Protein AF-A0A2J4P799-F1 (afdb_monomer)

InterPro domains:
  IPR017896 4Fe-4S ferredoxin-type, iron-sulphur binding domain [PF12838] (1-64)
  IPR017896 4Fe-4S ferredoxin-type, iron-sulphur binding domain [PS51379] (43-74)
  IPR017900 4Fe-4S ferredoxin, iron-sulphur binding, conserved site [PS00198] (52-63)
  IPR029061 Thiamin diphosphate-binding fold [SSF52518] (93-204)
  IPR050722 Pyruvate:ferredoxin/flavodoxin oxidoreductase [PTHR32154] (1-204)

Secondary structure (DSSP, 8-state):
--HHHHT-TTS-EEEEEE-HHHHHTS-TT---EEPTT-TT-EEEEEE-TTT-----HHHHT--STT-S-----GGGTGGGHHHHHHHHHSPP---SS-TTSHHHHTTSPPSB-S-SPPTT-SSHHHHHHHHHHHTTS-EEE--SSHHHHHHH-TT---B---TTS---EEE---SS-HHHHHHHHHHHHHHHHHHHHHHHHHHHTS--

Mean predicted aligned error: 3.06 Å

Organism: NCBI:txid1134687

pLDDT: mean 97.48, std 2.29, range [77.25, 98.88]

Foldseek 3Di:
DCVLCLQQLASQKAKFWDAPVLVVVAPPPFDWAQDVQPRRTTITIGGALVLAQQLCPSQVPQPDDVTPDDDDDSVVCVVCNVNNVSRVPDDDDDQSDDCPDSVRLRSADFQFHSFPDHRSDPPRSVVRSCFSVCFQPAEDQDADDPCCCRCDPPPDHRGAADPVRGGYHYDYDYNPCSVVVVVVVVVVVVVVVVVVVVVVVVVVPDDD

Nearest PDB structures (foldseek):
  6cio-assembly3_E  TM=9.781E-01  e=8.064E-25  Moorella thermoacetica ATCC 39073
  6cin-assembly2_D  TM=9.777E-01  e=2.844E-24  Moorella thermoacetica ATCC 39073
  6ciq-assembly2_B  TM=9.791E-01  e=4.708E-24  Moorella thermoacetica ATCC 39073
  6cio-assembly2_D  TM=9.777E-01  e=5.341E-24  Moorella thermoacetica ATCC 39073
  6cio-assembly2_C  TM=9.770E-01  e=4.421E-24  Moorella thermoacetica ATCC 39073

Radius of gyration: 20.2 Å; Cα contacts (8 Å, |Δi|>4): 318; chains: 1; bounding box: 53×33×71 Å

Solvent-accessible surface area (backbone atoms only — not comparable to full-atom values): 11782 Å² total; per-residue (Å²): 113,43,59,39,33,50,57,29,45,29,55,26,33,42,60,35,76,30,46,69,69,55,54,74,68,45,56,93,84,59,70,66,42,80,25,88,88,36,87,78,27,30,34,29,76,39,48,36,56,86,54,46,70,78,57,55,58,39,42,71,67,40,84,47,87,90,42,88,52,77,93,72,62,62,84,84,40,52,86,39,41,66,47,26,54,52,57,72,66,50,77,92,71,82,67,83,47,60,56,94,36,70,48,23,31,42,60,37,69,62,31,37,37,60,41,77,56,62,67,68,38,85,60,43,25,57,57,23,51,50,25,30,76,46,17,70,77,35,76,43,59,38,38,60,50,71,69,36,49,25,49,55,43,82,92,54,62,21,60,39,57,49,101,84,71,36,32,55,49,73,48,65,85,42,65,89,46,28,68,61,52,37,48,50,53,50,54,53,52,49,53,56,52,49,52,53,53,51,52,53,55,55,56,72,70,53,88,130

Sequence (208 aa):
CNQCAFICPHAAIRPALLNGEEQDAAPVGLLSKPAQGAKEYHYHLAISPLDCSGCGNCVDICPSRGKALKMQSLDSQRQMAPVWDYALALTPKSNPFRKTTVKGSQFETPLLEFSGACAGCGETPYARLITQLFGDRMLIANATGCSSIWGASAPSIPYTTNHRGHGPAWANSLFEDNAEFGLGMMLGGQAVRQQIADDMTAALALPV

Structure (mmCIF, N/CA/C/O backbone):
data_AF-A0A2J4P799-F1
#
_entry.id   AF-A0A2J4P799-F1
#
loop_
_atom_site.group_PDB
_atom_site.id
_atom_site.type_symbol
_atom_site.label_atom_id
_atom_site.label_alt_id
_atom_site.label_comp_id
_atom_site.label_asym_id
_atom_site.label_entity_id
_atom_site.label_seq_id
_atom_site.pdbx_PDB_ins_code
_atom_site.Cartn_x
_atom_site.Cartn_y
_atom_site.Cartn_z
_atom_site.occupancy
_atom_site.B_iso_or_equiv
_atom_site.auth_seq_id
_atom_site.auth_comp_id
_atom_site.auth_asym_id
_atom_site.auth_atom_id
_atom_site.pdbx_PDB_model_num
ATOM 1 N N . CYS A 1 1 ? -10.779 10.452 8.175 1.00 96.12 1 CYS A N 1
ATOM 2 C CA . CYS A 1 1 ? -9.654 11.216 7.584 1.00 96.12 1 CYS A CA 1
ATOM 3 C C . CYS A 1 1 ? -8.574 10.294 7.020 1.00 96.12 1 CYS A C 1
ATOM 5 O O . CYS A 1 1 ? -7.800 10.756 6.197 1.00 96.12 1 CYS A O 1
ATOM 7 N N . ASN A 1 2 ? -8.533 9.026 7.448 1.00 98.31 2 ASN A N 1
ATOM 8 C CA . ASN A 1 2 ? -7.646 7.973 6.954 1.00 98.31 2 ASN A CA 1
ATOM 9 C C . ASN A 1 2 ? -6.152 8.187 7.254 1.00 98.31 2 ASN A C 1
ATOM 11 O O . ASN A 1 2 ? -5.338 7.391 6.812 1.00 98.31 2 ASN A O 1
ATOM 15 N N . GLN A 1 3 ? -5.780 9.181 8.070 1.00 98.62 3 GLN A N 1
ATOM 16 C CA . GLN A 1 3 ? -4.383 9.395 8.484 1.00 98.62 3 GLN A CA 1
ATOM 17 C C . GLN A 1 3 ? -3.797 8.197 9.249 1.00 98.62 3 GLN A C 1
ATOM 19 O O . GLN A 1 3 ? -2.624 7.880 9.100 1.00 98.62 3 GLN A O 1
ATOM 24 N N . CYS A 1 4 ? -4.622 7.497 10.028 1.00 98.62 4 CYS A N 1
ATOM 25 C CA . CYS A 1 4 ? -4.222 6.288 10.744 1.00 98.62 4 CYS A CA 1
ATOM 26 C C . CYS A 1 4 ? -3.835 5.135 9.802 1.00 98.62 4 CYS A C 1
ATOM 28 O O . CYS A 1 4 ? -2.841 4.462 10.054 1.00 98.62 4 CYS A O 1
ATOM 30 N N . ALA A 1 5 ? -4.580 4.949 8.708 1.00 98.69 5 ALA A N 1
ATOM 31 C CA . ALA A 1 5 ? -4.216 4.026 7.636 1.00 98.69 5 ALA A CA 1
ATOM 32 C C . ALA A 1 5 ? -2.974 4.518 6.893 1.00 98.69 5 ALA A C 1
ATOM 34 O O . ALA A 1 5 ? -2.036 3.753 6.718 1.00 98.69 5 ALA A O 1
ATOM 35 N N . PHE A 1 6 ? -2.933 5.814 6.560 1.00 98.75 6 PHE A N 1
ATOM 36 C CA . PHE A 1 6 ? -1.830 6.475 5.859 1.00 98.75 6 PHE A CA 1
ATOM 37 C C . PHE A 1 6 ? -0.466 6.235 6.521 1.00 98.75 6 PHE A C 1
ATOM 39 O O . PHE A 1 6 ? 0.496 5.921 5.827 1.00 98.75 6 PHE A O 1
ATOM 46 N N . ILE A 1 7 ? -0.394 6.325 7.852 1.00 98.69 7 ILE A N 1
ATOM 47 C CA . ILE A 1 7 ? 0.862 6.181 8.600 1.00 98.69 7 ILE A CA 1
ATOM 48 C C . ILE A 1 7 ? 1.191 4.737 9.001 1.00 98.69 7 ILE A C 1
ATOM 50 O O . ILE A 1 7 ? 2.246 4.494 9.582 1.00 98.69 7 ILE A O 1
ATOM 54 N N . CYS A 1 8 ? 0.294 3.775 8.768 1.00 98.81 8 CYS A N 1
ATOM 55 C CA . CYS A 1 8 ? 0.524 2.406 9.211 1.00 98.81 8 CYS A CA 1
ATOM 56 C C . CYS A 1 8 ? 1.689 1.773 8.426 1.00 98.81 8 CYS A C 1
ATOM 58 O O . CYS A 1 8 ? 1.591 1.669 7.198 1.00 98.81 8 CYS A O 1
ATOM 60 N N . PRO A 1 9 ? 2.750 1.303 9.109 1.00 98.81 9 PRO A N 1
ATOM 61 C CA . PRO A 1 9 ? 3.906 0.709 8.441 1.00 98.81 9 PRO A CA 1
ATOM 62 C C . PRO A 1 9 ? 3.660 -0.711 7.917 1.00 98.81 9 PRO A C 1
ATOM 64 O O . PRO A 1 9 ? 4.440 -1.198 7.108 1.00 98.81 9 PRO A O 1
ATOM 67 N N . HIS A 1 10 ? 2.570 -1.367 8.319 1.00 98.81 10 HIS A N 1
ATOM 68 C CA . HIS A 1 10 ? 2.297 -2.767 7.963 1.00 98.81 10 HIS A CA 1
ATOM 69 C C . HIS A 1 10 ? 0.978 -2.959 7.215 1.00 98.81 10 HIS A C 1
ATOM 71 O O . HIS A 1 10 ? 0.552 -4.086 7.009 1.00 98.81 10 HIS A O 1
ATOM 77 N N . ALA A 1 11 ? 0.298 -1.874 6.828 1.00 98.69 11 ALA A N 1
ATOM 78 C CA . ALA A 1 11 ? -1.047 -1.924 6.243 1.00 98.69 11 ALA A CA 1
ATOM 79 C C . ALA A 1 11 ? -2.093 -2.659 7.117 1.00 98.69 11 ALA A C 1
ATOM 81 O O . ALA A 1 11 ? -3.117 -3.109 6.605 1.00 98.69 11 ALA A O 1
ATOM 82 N N . ALA A 1 12 ? -1.866 -2.749 8.431 1.00 98.75 12 ALA A N 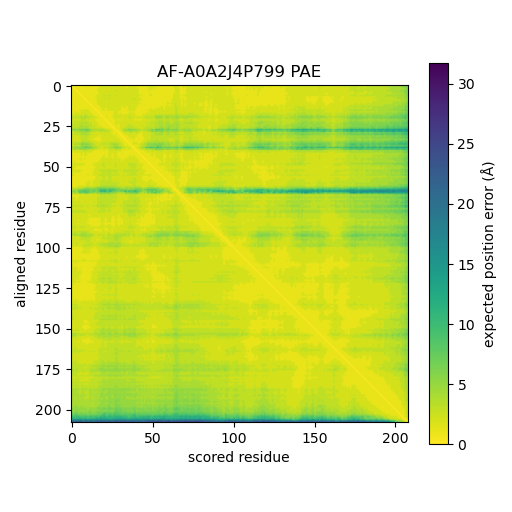1
ATOM 83 C CA . ALA A 1 12 ? -2.721 -3.446 9.395 1.00 98.75 12 ALA A CA 1
ATOM 84 C C . ALA A 1 12 ? -3.961 -2.640 9.829 1.00 98.75 12 ALA A C 1
ATOM 86 O O . ALA A 1 12 ? -4.724 -3.080 10.681 1.00 98.75 12 ALA A O 1
ATOM 87 N N . ILE A 1 13 ? -4.169 -1.443 9.279 1.00 98.69 13 ILE A N 1
ATOM 88 C CA . ILE A 1 13 ? -5.373 -0.638 9.497 1.00 98.69 13 ILE A CA 1
ATOM 89 C C . ILE A 1 13 ? -5.805 -0.012 8.173 1.00 98.69 13 ILE A C 1
ATOM 91 O O . ILE A 1 13 ? -5.019 0.679 7.521 1.00 98.69 13 ILE A O 1
ATOM 95 N N . ARG A 1 14 ? -7.049 -0.270 7.758 1.00 98.25 14 ARG A N 1
ATOM 96 C CA . ARG A 1 14 ? -7.571 0.105 6.436 1.00 98.25 14 ARG A CA 1
ATOM 97 C C . ARG A 1 14 ? -8.975 0.688 6.548 1.00 98.25 14 ARG A C 1
ATOM 99 O O . ARG A 1 14 ? -9.796 0.172 7.306 1.00 98.25 14 ARG A O 1
ATOM 106 N N . PRO A 1 15 ? -9.282 1.770 5.820 1.00 97.88 15 PRO A N 1
ATOM 107 C CA . PRO A 1 15 ? -10.656 2.208 5.678 1.00 97.88 15 PRO A CA 1
ATOM 108 C C . PRO A 1 15 ? -11.390 1.276 4.704 1.00 97.88 15 PRO A C 1
ATOM 110 O O . PRO A 1 15 ? -10.880 0.966 3.632 1.00 97.88 15 PRO A O 1
ATOM 113 N N . ALA A 1 16 ? -12.602 0.877 5.060 1.00 97.69 16 ALA A N 1
ATOM 114 C CA . ALA A 1 16 ? -13.491 0.081 4.229 1.00 97.69 16 ALA A CA 1
ATOM 115 C C . ALA A 1 16 ? -14.765 0.877 3.927 1.00 97.69 16 ALA A C 1
ATOM 117 O O . ALA A 1 16 ? -15.280 1.595 4.792 1.00 97.69 16 ALA A O 1
ATOM 118 N N . LEU A 1 17 ? -15.254 0.761 2.693 1.00 97.94 17 LEU A N 1
ATOM 119 C CA . LEU A 1 17 ? -16.552 1.281 2.274 1.00 97.94 17 LEU A CA 1
ATOM 120 C C . LEU A 1 17 ? -17.490 0.100 2.033 1.00 97.94 17 LEU A C 1
ATOM 122 O O . LEU A 1 17 ? -17.158 -0.783 1.246 1.00 97.94 17 LEU A O 1
ATOM 126 N N . LEU A 1 18 ? -18.638 0.112 2.701 1.00 97.94 18 LEU A N 1
ATOM 127 C CA . LEU A 1 18 ? -19.698 -0.882 2.574 1.00 97.94 18 LEU A CA 1
ATOM 128 C C . LEU A 1 18 ? -20.878 -0.245 1.846 1.00 97.94 18 LEU A C 1
ATOM 130 O O . LEU A 1 18 ? -21.248 0.885 2.176 1.00 97.94 18 LEU A O 1
ATOM 134 N N . ASN A 1 19 ? -21.448 -0.932 0.861 1.00 97.19 19 ASN A N 1
ATOM 135 C CA . ASN A 1 19 ? -22.781 -0.593 0.356 1.00 97.19 19 ASN A CA 1
ATOM 136 C C . ASN A 1 19 ? -23.867 -1.110 1.332 1.00 97.19 19 ASN A C 1
ATOM 138 O O . ASN A 1 19 ? -23.539 -1.687 2.369 1.00 97.19 19 ASN A O 1
ATOM 142 N N . GLY A 1 20 ? -25.149 -0.881 1.026 1.00 95.56 20 GLY A N 1
ATOM 143 C CA . GLY A 1 20 ? -26.254 -1.304 1.899 1.00 95.56 20 GLY A CA 1
ATOM 144 C C . GLY A 1 20 ? -26.285 -2.816 2.154 1.00 95.56 20 GLY A C 1
ATOM 145 O O . GLY A 1 20 ? -26.332 -3.239 3.302 1.00 95.56 20 GLY A O 1
ATOM 146 N N . GLU A 1 21 ? -26.158 -3.628 1.104 1.00 96.12 21 GLU A N 1
ATOM 147 C CA . GLU A 1 21 ? -26.188 -5.096 1.211 1.00 96.12 21 GLU A CA 1
ATOM 148 C C . GLU A 1 21 ? -25.008 -5.642 2.031 1.00 96.12 21 GLU A C 1
ATOM 150 O O . GLU A 1 21 ? -25.177 -6.511 2.884 1.00 96.12 21 GLU A O 1
ATOM 155 N N . GLU A 1 22 ? -23.807 -5.106 1.812 1.00 97.69 22 GLU A N 1
ATOM 156 C CA . GLU A 1 22 ? -22.609 -5.458 2.579 1.00 97.69 22 GLU A CA 1
ATOM 157 C C . GLU A 1 22 ? -22.707 -4.988 4.034 1.00 97.69 22 GLU A C 1
ATOM 159 O O . GLU A 1 22 ? -22.172 -5.617 4.938 1.00 97.69 22 GLU A O 1
ATOM 164 N N . GLN A 1 23 ? -23.385 -3.874 4.302 1.00 96.19 23 GLN A N 1
ATOM 165 C CA . GLN A 1 23 ? -23.624 -3.451 5.674 1.00 96.19 23 GLN A CA 1
ATOM 166 C C . GLN A 1 23 ? -24.586 -4.408 6.389 1.00 96.19 23 GLN A C 1
ATOM 168 O O . GLN A 1 23 ? -24.326 -4.773 7.535 1.00 96.19 23 GLN A O 1
ATOM 173 N N . ASP A 1 24 ? -25.665 -4.813 5.722 1.00 95.56 24 ASP A N 1
ATOM 174 C CA . ASP A 1 24 ? -26.677 -5.711 6.282 1.00 95.56 24 ASP A CA 1
ATOM 175 C C . ASP A 1 24 ? -26.125 -7.128 6.508 1.00 95.56 24 ASP A C 1
ATOM 177 O O . ASP A 1 24 ? -26.494 -7.799 7.472 1.00 95.56 24 ASP A O 1
ATOM 181 N N . ALA A 1 25 ? -25.196 -7.569 5.654 1.00 96.44 25 ALA A N 1
ATOM 182 C CA . ALA A 1 25 ? -24.502 -8.850 5.775 1.00 96.44 25 ALA A CA 1
ATOM 183 C C . ALA A 1 25 ? -23.270 -8.811 6.702 1.00 96.44 25 ALA A C 1
ATOM 185 O O . ALA A 1 25 ? -22.618 -9.842 6.896 1.00 96.44 25 ALA A O 1
ATOM 186 N N . ALA A 1 26 ? -22.909 -7.645 7.247 1.00 96.56 26 ALA A N 1
ATOM 187 C CA . ALA A 1 26 ? -21.705 -7.500 8.051 1.00 96.56 26 ALA A CA 1
ATOM 188 C C . ALA A 1 26 ? -21.800 -8.290 9.373 1.00 96.56 26 ALA A C 1
ATOM 190 O O . ALA A 1 26 ? -22.864 -8.355 9.997 1.00 96.56 26 ALA A O 1
ATOM 191 N N . PRO A 1 27 ? -20.688 -8.869 9.864 1.00 95.56 27 PRO A N 1
ATOM 192 C CA . PRO A 1 27 ? -20.688 -9.557 11.149 1.00 95.56 27 PRO A CA 1
ATOM 193 C C . PRO A 1 27 ? -21.016 -8.583 12.289 1.00 95.56 27 PRO A C 1
ATOM 195 O O . PRO A 1 27 ? -20.642 -7.415 12.238 1.00 95.56 27 PRO A O 1
ATOM 198 N N . VAL A 1 28 ? -21.634 -9.079 13.367 1.00 90.75 28 VAL A N 1
ATOM 199 C CA . VAL A 1 28 ? -22.115 -8.266 14.511 1.00 90.75 28 VAL A CA 1
ATOM 200 C C . VAL A 1 28 ? -21.042 -7.335 15.102 1.00 90.75 28 VAL A C 1
ATOM 202 O O . VAL A 1 28 ? -21.355 -6.250 15.585 1.00 90.75 28 VAL A O 1
ATOM 205 N N . GLY A 1 29 ? -19.765 -7.732 15.059 1.00 90.56 29 GLY A N 1
ATOM 206 C CA . GLY A 1 29 ? -18.648 -6.909 15.538 1.00 90.56 29 GLY A CA 1
ATOM 207 C C . GLY A 1 29 ? -18.253 -5.745 14.617 1.00 90.56 29 GLY A C 1
ATOM 208 O O . GLY A 1 29 ? -17.509 -4.859 15.042 1.00 90.56 29 GLY A O 1
ATOM 209 N N . LEU A 1 30 ? -18.717 -5.716 13.365 1.00 96.31 30 LEU A N 1
ATOM 210 C CA . LEU A 1 30 ? -18.389 -4.668 12.403 1.00 96.31 30 LEU A CA 1
ATOM 211 C C . LEU A 1 30 ? -19.248 -3.430 12.660 1.00 96.31 30 LEU A C 1
ATOM 213 O O . LEU A 1 30 ? -20.397 -3.323 12.241 1.00 96.31 30 LEU A O 1
ATOM 217 N N . LEU A 1 31 ? -18.649 -2.443 13.318 1.00 95.69 31 LEU A N 1
ATOM 218 C CA . LEU A 1 31 ? -19.277 -1.142 13.523 1.00 95.69 31 LEU A CA 1
ATOM 219 C C . LEU A 1 31 ? -18.960 -0.212 12.353 1.00 95.69 31 LEU A C 1
ATOM 221 O O . LEU A 1 31 ? -17.792 0.052 12.058 1.00 95.69 31 LEU A O 1
ATOM 225 N N . SER A 1 32 ? -19.985 0.338 11.713 1.00 96.94 32 SER A N 1
ATOM 226 C CA . SER A 1 32 ? -19.837 1.293 10.614 1.00 96.94 32 SER A CA 1
ATOM 227 C C . SER A 1 32 ? -20.610 2.585 10.886 1.00 96.94 32 SER A C 1
ATOM 229 O O . SER A 1 32 ? -21.419 2.679 11.809 1.00 96.94 32 SER A O 1
ATOM 231 N N . LYS A 1 33 ? -20.332 3.624 10.098 1.00 96.75 33 LYS A N 1
ATOM 232 C CA . LYS A 1 33 ? -21.075 4.892 10.123 1.00 96.75 33 LYS A CA 1
ATOM 233 C C . LYS A 1 33 ? -21.264 5.423 8.707 1.00 96.75 33 LYS A C 1
ATOM 235 O O . LYS A 1 33 ? -20.415 5.127 7.873 1.00 96.75 33 LYS A O 1
ATOM 240 N N . PRO A 1 34 ? -22.253 6.285 8.433 1.00 97.69 34 PRO A N 1
ATOM 241 C CA . PRO A 1 34 ? -22.383 6.910 7.119 1.00 97.69 34 PRO A CA 1
ATOM 242 C C . PRO A 1 34 ? -21.069 7.559 6.650 1.00 97.69 34 PRO A C 1
ATOM 244 O O . PRO A 1 34 ? -20.414 8.301 7.400 1.00 97.69 34 PRO A O 1
ATOM 247 N N . ALA A 1 35 ? -20.646 7.265 5.419 1.00 97.00 35 ALA A N 1
ATOM 248 C CA . ALA A 1 35 ? -19.386 7.757 4.885 1.00 97.00 35 ALA A CA 1
ATOM 249 C C . ALA A 1 35 ? -19.491 9.248 4.529 1.00 97.00 35 ALA A C 1
ATOM 251 O O . ALA A 1 35 ? -20.236 9.686 3.652 1.00 97.00 35 ALA A O 1
ATOM 252 N N . GLN A 1 36 ? -18.683 10.069 5.199 1.00 94.62 36 GLN A N 1
ATOM 253 C CA . GLN A 1 36 ? -18.660 11.508 4.938 1.00 94.62 36 GLN A CA 1
ATOM 254 C C . GLN A 1 36 ? -18.109 11.795 3.538 1.00 94.62 36 GLN A C 1
ATOM 256 O O . GLN A 1 36 ? -16.941 11.507 3.259 1.00 94.62 36 GLN A O 1
ATOM 261 N N . GLY A 1 37 ? -18.924 12.412 2.683 1.00 93.94 37 GLY A N 1
ATOM 262 C CA . GLY A 1 37 ? -18.567 12.747 1.302 1.00 93.94 37 GLY A CA 1
ATOM 263 C C . GLY A 1 37 ? -18.737 11.603 0.298 1.00 93.94 37 GLY A C 1
ATOM 264 O O . GLY A 1 37 ? -18.309 11.764 -0.835 1.00 93.94 37 GLY A O 1
ATOM 265 N N . ALA A 1 38 ? -19.344 10.480 0.696 1.00 95.06 38 ALA A N 1
ATOM 266 C CA . ALA A 1 38 ? -19.688 9.373 -0.194 1.00 95.06 38 ALA A CA 1
ATOM 267 C C . ALA A 1 38 ? -21.026 8.764 0.267 1.00 95.06 38 ALA A C 1
ATOM 269 O O . ALA A 1 38 ? -21.050 7.798 1.019 1.00 95.06 38 ALA A O 1
ATOM 270 N N . LYS A 1 39 ? -22.141 9.411 -0.105 1.00 92.19 39 LYS A N 1
ATOM 271 C CA . LYS A 1 39 ? -23.468 9.214 0.517 1.00 92.19 39 LYS A CA 1
ATOM 272 C C . LYS A 1 39 ? -24.033 7.794 0.400 1.00 92.19 39 LYS A C 1
ATOM 274 O O . LYS A 1 39 ? -24.861 7.426 1.219 1.00 92.19 39 LYS A O 1
ATOM 279 N N . GLU A 1 40 ? -23.594 7.034 -0.595 1.00 93.69 40 GLU A N 1
ATOM 280 C CA . GLU A 1 40 ? -24.063 5.669 -0.872 1.00 93.69 40 GLU A CA 1
ATOM 281 C C . GLU A 1 40 ? -23.342 4.605 -0.035 1.00 93.69 40 GLU A C 1
ATOM 283 O O . GLU A 1 40 ? -23.675 3.427 -0.115 1.00 93.69 40 GLU A O 1
ATOM 288 N N . TYR A 1 41 ? -22.349 5.010 0.764 1.00 97.69 41 TYR A N 1
ATOM 289 C CA . TYR A 1 41 ? -21.506 4.086 1.505 1.00 97.69 41 TYR A CA 1
ATOM 290 C C . TYR A 1 41 ? -21.558 4.310 3.011 1.00 97.69 41 TYR A C 1
ATOM 292 O O . TYR A 1 41 ? -21.684 5.430 3.516 1.00 97.69 41 TYR A O 1
ATOM 300 N N . HIS A 1 42 ? -21.324 3.224 3.732 1.00 98.06 42 HIS A N 1
ATOM 301 C CA . HIS A 1 42 ? -20.925 3.220 5.124 1.00 98.06 42 HIS A CA 1
ATOM 302 C C . HIS A 1 42 ? -19.411 3.053 5.231 1.00 98.06 42 HIS A C 1
ATOM 304 O O . HIS A 1 42 ? -18.781 2.309 4.491 1.00 98.06 42 HIS A O 1
ATOM 310 N N . TYR A 1 43 ? -18.806 3.788 6.152 1.00 98.31 43 TYR A N 1
ATOM 311 C CA . TYR A 1 43 ? -17.391 3.747 6.461 1.00 98.31 43 TYR A CA 1
ATOM 312 C C . TYR A 1 43 ? -17.150 2.860 7.681 1.00 98.31 43 TYR A C 1
ATOM 314 O O . TYR A 1 43 ? -17.703 3.111 8.757 1.00 98.31 43 TYR A O 1
ATOM 322 N N . HIS A 1 44 ? -16.246 1.902 7.530 1.00 97.94 44 HIS A N 1
ATOM 323 C CA . HIS A 1 44 ? -15.652 1.132 8.614 1.00 97.94 44 HIS A CA 1
ATOM 324 C C . HIS A 1 44 ? -14.133 1.361 8.630 1.00 97.94 44 HIS A C 1
ATOM 326 O O . HIS A 1 44 ? -13.521 1.647 7.603 1.00 97.94 44 HIS A O 1
ATOM 332 N N . LEU A 1 45 ? -13.512 1.284 9.804 1.00 98.00 45 LEU A N 1
ATOM 333 C CA . LEU A 1 45 ? -12.057 1.327 9.946 1.00 98.00 45 LEU A CA 1
ATOM 334 C C . LEU A 1 45 ? -11.610 -0.035 10.466 1.00 98.00 45 LEU A C 1
ATOM 336 O O . LEU A 1 45 ? -11.670 -0.281 11.667 1.00 98.00 45 LEU A O 1
ATOM 340 N N . ALA A 1 46 ? -11.200 -0.898 9.544 1.00 97.88 46 ALA A N 1
ATOM 341 C CA . ALA A 1 46 ? -10.772 -2.252 9.843 1.00 97.88 46 ALA A CA 1
ATOM 342 C C . ALA A 1 46 ? -9.352 -2.238 10.415 1.00 97.88 46 ALA A C 1
ATOM 344 O O . ALA A 1 46 ? -8.503 -1.467 9.959 1.00 97.88 46 ALA A O 1
ATOM 345 N N . ILE A 1 47 ? -9.089 -3.095 11.400 1.00 98.25 47 ILE A N 1
ATOM 346 C CA . ILE A 1 47 ? -7.767 -3.294 12.001 1.00 98.25 47 ILE A CA 1
ATOM 347 C C . ILE A 1 47 ? -7.493 -4.795 12.023 1.00 98.25 47 ILE A C 1
ATOM 349 O O . ILE A 1 47 ? -8.310 -5.532 12.568 1.00 98.25 47 ILE A O 1
ATOM 353 N N . SER A 1 48 ? -6.366 -5.235 11.460 1.00 98.38 48 SER A N 1
ATOM 354 C CA . SER A 1 48 ? -5.905 -6.618 11.590 1.00 98.38 48 SER A CA 1
ATOM 355 C C . SER A 1 48 ? -5.304 -6.789 12.980 1.00 98.38 48 SER A C 1
ATOM 357 O O . SER A 1 48 ? -4.265 -6.181 13.261 1.00 98.38 48 SER A O 1
ATOM 359 N N . PRO A 1 49 ? -5.908 -7.591 13.874 1.00 97.75 49 PRO A N 1
ATOM 360 C CA . PRO A 1 49 ? -5.303 -7.846 15.173 1.00 97.75 49 PRO A CA 1
ATOM 361 C C . PRO A 1 49 ? -4.035 -8.702 15.055 1.00 97.75 49 PRO A C 1
ATOM 363 O O . PRO A 1 49 ? -3.190 -8.634 15.942 1.00 97.75 49 PRO A O 1
ATOM 366 N N . LEU A 1 50 ? -3.893 -9.496 13.988 1.00 98.19 50 LEU A N 1
ATOM 367 C CA . LEU A 1 50 ? -2.816 -10.481 13.851 1.00 98.19 50 LEU A CA 1
ATOM 368 C C . LEU A 1 50 ? -1.609 -9.963 13.060 1.00 98.19 50 LEU A C 1
ATOM 370 O O . LEU A 1 50 ? -0.510 -10.460 13.278 1.00 98.19 50 LEU A O 1
ATOM 374 N N . ASP A 1 51 ? -1.786 -8.923 12.240 1.00 98.56 51 ASP A N 1
ATOM 375 C CA . ASP A 1 51 ? -0.685 -8.286 11.498 1.00 98.56 51 ASP A CA 1
ATOM 376 C C . ASP A 1 51 ? -0.243 -6.941 12.101 1.00 98.56 51 ASP A C 1
ATOM 378 O O . ASP A 1 51 ? 0.718 -6.312 11.651 1.00 98.56 51 ASP A O 1
ATOM 382 N N . CYS A 1 52 ? -0.962 -6.441 13.110 1.00 98.50 52 CYS A N 1
ATOM 383 C CA . CYS A 1 52 ? -0.600 -5.206 13.795 1.00 98.50 52 CYS A CA 1
ATOM 384 C C . CYS A 1 52 ? 0.625 -5.418 14.691 1.00 98.50 52 CYS A C 1
ATOM 386 O O . CYS A 1 52 ? 0.602 -6.202 15.635 1.00 98.50 52 CYS A O 1
ATOM 388 N N . SER A 1 53 ? 1.667 -4.615 14.476 1.00 98.12 53 SER A N 1
ATOM 389 C CA . SER A 1 53 ? 2.896 -4.662 15.276 1.00 98.12 53 SER A CA 1
ATOM 390 C C . SER A 1 53 ? 2.796 -3.952 16.639 1.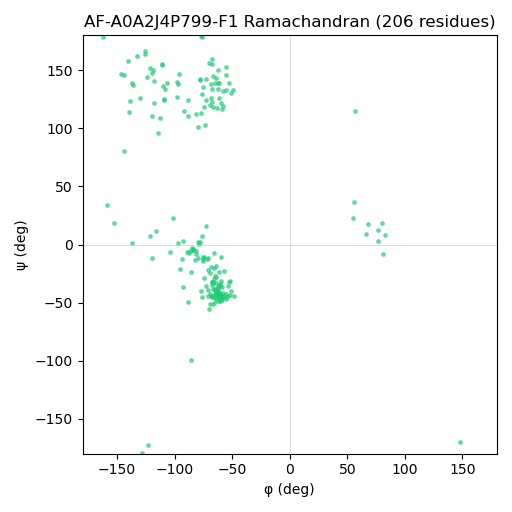00 98.12 53 SER A C 1
ATOM 392 O O . SER A 1 53 ? 3.804 -3.800 17.325 1.00 98.12 53 SER A O 1
ATOM 394 N N . GLY A 1 54 ? 1.639 -3.377 16.989 1.00 98.38 54 GLY A N 1
ATOM 395 C CA . GLY A 1 54 ? 1.448 -2.638 18.243 1.00 98.38 54 GLY A CA 1
ATOM 396 C C . GLY A 1 54 ? 2.212 -1.308 18.372 1.00 98.38 54 GLY A C 1
ATOM 397 O O . GLY A 1 54 ? 2.340 -0.801 19.480 1.00 98.38 54 GLY A O 1
ATOM 398 N N . CYS A 1 55 ? 2.706 -0.711 17.276 1.00 98.50 55 CYS A N 1
ATOM 399 C CA . CYS A 1 55 ? 3.595 0.467 17.335 1.00 98.50 55 CYS A CA 1
ATOM 400 C C . CYS A 1 55 ? 2.949 1.779 17.824 1.00 98.50 55 CYS A C 1
ATOM 402 O O . CYS A 1 55 ? 3.658 2.701 18.207 1.00 98.50 55 CYS A O 1
ATOM 404 N N . GLY A 1 56 ? 1.619 1.905 17.785 1.00 98.31 56 GLY A N 1
ATOM 405 C CA . GLY A 1 56 ? 0.907 3.092 18.278 1.00 98.31 56 GLY A CA 1
ATOM 406 C C . GLY A 1 56 ? 0.859 4.305 17.335 1.00 98.31 56 GLY A C 1
ATOM 407 O O . GLY A 1 56 ? 0.069 5.214 17.594 1.00 98.31 56 GLY A O 1
ATOM 408 N N . ASN A 1 57 ? 1.583 4.310 16.205 1.00 98.62 57 ASN A N 1
ATOM 409 C CA . ASN A 1 57 ? 1.622 5.443 15.257 1.00 98.62 57 ASN A CA 1
ATOM 410 C C . ASN A 1 57 ? 0.225 5.932 14.831 1.00 98.62 57 ASN A C 1
ATOM 412 O O . ASN A 1 57 ? -0.032 7.130 14.731 1.00 98.62 57 ASN A O 1
ATOM 416 N N . CYS A 1 58 ? -0.707 5.003 14.595 1.00 98.50 58 CYS A N 1
ATOM 417 C CA . CYS A 1 58 ? -2.073 5.316 14.179 1.00 98.50 58 CYS A CA 1
ATOM 418 C C . CYS A 1 58 ? -2.889 6.055 15.259 1.00 98.50 58 CYS A C 1
ATOM 420 O O . CYS A 1 58 ? -3.743 6.880 14.924 1.00 98.50 58 CYS A O 1
ATOM 422 N N . VAL A 1 59 ? -2.625 5.776 16.539 1.00 98.25 59 VAL A N 1
ATOM 423 C CA . VAL A 1 59 ? -3.247 6.445 17.692 1.00 98.25 59 VAL A CA 1
ATOM 424 C C . VAL A 1 59 ? -2.627 7.825 17.887 1.00 98.25 59 VAL A C 1
ATOM 426 O O . VAL A 1 59 ? -3.349 8.814 18.062 1.00 98.25 59 VAL A O 1
ATOM 429 N N . ASP A 1 60 ? -1.299 7.904 17.810 1.00 97.94 60 ASP A N 1
ATOM 430 C CA . ASP A 1 60 ? -0.554 9.144 18.005 1.00 97.94 60 ASP A CA 1
ATOM 431 C C . ASP A 1 60 ? -0.949 10.214 16.979 1.00 97.94 60 ASP A C 1
ATOM 433 O O . ASP A 1 60 ? -1.388 11.302 17.356 1.00 97.94 60 ASP A O 1
ATOM 437 N N . ILE A 1 61 ? -0.986 9.862 15.691 1.00 97.75 61 ILE A N 1
ATOM 438 C CA . ILE A 1 61 ? -1.356 10.817 14.637 1.00 97.75 61 ILE A CA 1
ATOM 439 C C . ILE A 1 61 ? -2.847 11.175 14.626 1.00 97.75 61 ILE A C 1
ATOM 441 O O . ILE A 1 61 ? -3.257 12.097 13.925 1.00 97.75 61 ILE A O 1
ATOM 445 N N . CYS A 1 62 ? -3.702 10.441 15.352 1.00 98.06 62 CYS A N 1
ATOM 446 C CA . CYS A 1 62 ? -5.147 10.641 15.283 1.00 98.06 62 CYS A CA 1
ATOM 447 C C . CYS A 1 62 ? -5.515 12.088 15.680 1.00 98.06 62 CYS A C 1
ATOM 449 O O . CYS A 1 62 ? -5.323 12.457 16.847 1.00 98.06 62 CYS A O 1
ATOM 451 N N . PRO A 1 63 ? -6.095 12.893 14.762 1.00 96.75 63 PRO A N 1
ATOM 452 C CA . PRO A 1 63 ? -6.343 14.315 15.004 1.00 96.75 63 PRO A CA 1
ATOM 453 C C . PRO A 1 63 ? -7.649 14.579 15.771 1.00 96.75 63 PRO A C 1
ATOM 455 O O . PRO A 1 63 ? -7.970 15.723 16.084 1.00 96.75 63 PRO A O 1
ATOM 458 N N . SER A 1 64 ? -8.449 13.541 16.043 1.00 95.25 64 SER A N 1
ATOM 459 C CA . SER A 1 64 ? -9.716 13.696 16.759 1.00 95.25 64 SER A CA 1
ATOM 460 C C . SER A 1 64 ? -9.472 14.099 18.209 1.00 95.25 64 SER A C 1
ATOM 462 O O . SER A 1 64 ? -8.708 13.441 18.921 1.00 95.25 64 SER A O 1
ATOM 464 N N . ARG A 1 65 ? -10.214 15.105 18.686 1.00 89.81 65 ARG A N 1
ATOM 465 C CA . ARG A 1 65 ? -10.321 15.389 20.124 1.00 89.81 65 ARG A CA 1
ATOM 466 C C . ARG A 1 65 ? -10.806 14.124 20.841 1.00 89.81 65 ARG A C 1
ATOM 468 O O . ARG A 1 65 ? -11.713 1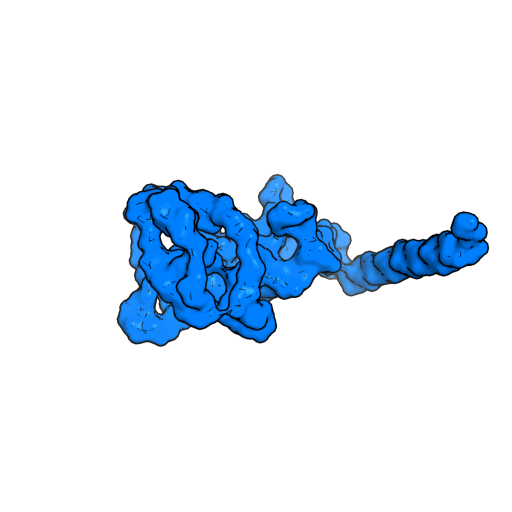3.453 20.353 1.00 89.81 65 ARG A O 1
ATOM 475 N N . GLY A 1 66 ? -10.149 13.762 21.942 1.00 88.50 66 GLY A N 1
ATOM 476 C CA . GLY A 1 66 ? -10.443 12.536 22.696 1.00 88.50 66 GLY A CA 1
ATOM 477 C C . GLY A 1 66 ? -9.930 11.225 22.082 1.00 88.50 66 GLY A C 1
ATOM 478 O O . GLY A 1 66 ? -10.168 10.186 22.687 1.00 88.50 66 GLY A O 1
ATOM 479 N N . LYS A 1 67 ? -9.209 11.283 20.944 1.00 88.94 67 LYS A N 1
ATOM 480 C CA . LYS A 1 67 ? -8.627 10.155 20.187 1.00 88.94 67 LYS A CA 1
ATOM 481 C C . LYS A 1 67 ? -9.658 9.100 19.752 1.00 88.94 67 LYS A C 1
ATOM 483 O O . LYS A 1 67 ? -10.229 8.373 20.555 1.00 88.94 67 LYS A O 1
ATOM 488 N N . ALA A 1 68 ? -9.851 8.962 18.439 1.00 96.44 68 ALA A N 1
ATOM 489 C CA . ALA A 1 68 ? -10.772 7.965 17.877 1.00 96.44 68 ALA A CA 1
ATOM 490 C C . ALA A 1 68 ? -10.226 6.523 17.920 1.00 96.44 68 ALA A C 1
ATOM 492 O O . ALA A 1 68 ? -10.965 5.584 17.646 1.00 96.44 68 ALA A O 1
ATOM 493 N N . LEU A 1 69 ? -8.939 6.354 18.233 1.00 97.38 69 LEU A N 1
ATOM 494 C CA . LEU A 1 69 ? -8.272 5.068 18.409 1.00 97.38 69 LEU A CA 1
ATOM 495 C C . LEU A 1 69 ? -7.635 5.031 19.798 1.00 97.38 69 LEU A C 1
ATOM 497 O O . LEU A 1 69 ? -7.134 6.051 20.273 1.00 97.38 69 LEU A O 1
ATOM 501 N N . LYS A 1 70 ? -7.637 3.859 20.432 1.00 97.06 70 LYS A N 1
ATOM 502 C CA . LYS A 1 70 ? -6.975 3.601 21.715 1.00 97.06 70 LYS A CA 1
ATOM 503 C C . LYS A 1 70 ? -6.275 2.253 21.636 1.00 97.06 70 LYS A C 1
ATOM 505 O O . LYS A 1 70 ? -6.847 1.311 21.094 1.00 97.06 70 LYS A O 1
ATOM 510 N N . MET A 1 71 ? -5.067 2.166 22.184 1.00 97.94 71 MET A N 1
ATOM 511 C CA . MET A 1 71 ? -4.376 0.884 22.312 1.00 97.94 71 MET A CA 1
ATOM 512 C C . MET A 1 71 ? -5.108 0.005 23.330 1.00 97.94 71 MET A C 1
ATOM 514 O O . MET A 1 71 ? -5.546 0.492 24.371 1.00 97.94 71 MET A O 1
ATOM 518 N N . GLN A 1 72 ? -5.242 -1.275 23.004 1.00 97.94 72 GLN A N 1
ATOM 519 C CA . GLN A 1 72 ? -5.828 -2.318 23.845 1.00 97.94 72 GLN A CA 1
ATOM 520 C C . GLN A 1 72 ? -4.905 -3.539 23.826 1.00 97.94 72 GLN A C 1
ATOM 522 O O . GLN A 1 72 ? -4.054 -3.654 22.941 1.00 97.94 72 GLN A O 1
ATOM 527 N N . SER A 1 73 ? -5.062 -4.451 24.788 1.00 98.06 73 SER A N 1
ATOM 528 C CA . SER A 1 73 ? -4.331 -5.721 24.757 1.00 98.06 73 SER A CA 1
ATOM 529 C C . SER A 1 73 ? -4.759 -6.550 23.546 1.00 98.06 73 SER A C 1
ATOM 531 O O . SER A 1 73 ? -5.940 -6.565 23.191 1.00 98.06 73 SER A O 1
ATOM 533 N N . LEU A 1 74 ? -3.815 -7.270 22.935 1.00 97.94 74 LEU A N 1
ATOM 534 C CA . LEU A 1 74 ? -4.100 -8.130 21.786 1.00 97.94 74 LEU A CA 1
ATOM 535 C C . LEU A 1 74 ? -5.212 -9.138 22.103 1.00 97.94 74 LEU A C 1
ATOM 537 O O . LEU A 1 74 ? -6.149 -9.263 21.323 1.00 97.94 74 LEU A O 1
ATOM 541 N N . ASP A 1 75 ? -5.166 -9.788 23.267 1.00 97.81 75 ASP A N 1
ATOM 542 C CA . ASP A 1 75 ? -6.152 -10.808 23.648 1.00 97.81 75 ASP A CA 1
ATOM 543 C C . ASP A 1 75 ? -7.583 -10.269 23.703 1.00 97.81 75 ASP A C 1
ATOM 545 O O . ASP A 1 75 ? -8.515 -10.987 23.357 1.00 97.81 75 ASP A O 1
ATOM 549 N N . SER A 1 76 ? -7.761 -8.987 24.041 1.00 97.44 76 SER A N 1
ATOM 550 C CA . SER A 1 76 ? -9.078 -8.341 24.011 1.00 97.44 76 SER A CA 1
ATOM 551 C C . SER A 1 76 ? -9.586 -8.025 22.602 1.00 97.44 76 SER A C 1
ATOM 553 O O . SER A 1 76 ? -10.730 -7.602 22.469 1.00 97.44 76 SER A O 1
ATOM 555 N N . GLN A 1 77 ? -8.740 -8.142 21.573 1.00 97.62 77 GLN A N 1
ATOM 556 C CA . GLN A 1 77 ? -9.042 -7.774 20.186 1.00 97.62 77 GLN A CA 1
ATOM 557 C C . GLN A 1 77 ? -8.930 -8.950 19.205 1.00 97.62 77 GLN A C 1
ATOM 559 O O . GLN A 1 77 ? -9.370 -8.816 18.066 1.00 97.62 77 GLN A O 1
ATOM 564 N N . ARG A 1 78 ? -8.370 -10.105 19.600 1.00 96.88 78 ARG A N 1
ATOM 565 C CA . ARG A 1 78 ? -8.181 -11.273 18.712 1.00 96.88 78 ARG A CA 1
ATOM 566 C C . ARG A 1 78 ? -9.475 -11.713 18.026 1.00 96.88 78 ARG A C 1
ATOM 568 O O . ARG A 1 78 ? -9.442 -12.085 16.857 1.00 96.88 78 ARG A O 1
ATOM 575 N N . GLN A 1 79 ? -10.614 -11.610 18.710 1.00 96.12 79 GLN A N 1
ATOM 576 C CA . GLN A 1 79 ? -11.928 -11.956 18.160 1.00 96.12 79 GLN A CA 1
ATOM 577 C C . GLN A 1 79 ? -12.388 -11.049 17.006 1.00 96.12 79 GLN A C 1
ATOM 579 O O . GLN A 1 79 ? -13.407 -11.334 16.387 1.00 96.12 79 GLN A O 1
ATOM 584 N N . MET A 1 80 ? -11.660 -9.968 16.705 1.00 97.06 80 MET A N 1
ATOM 585 C CA . MET A 1 80 ? -11.934 -9.081 15.571 1.00 97.06 80 MET A CA 1
ATOM 586 C C . MET A 1 80 ? -11.333 -9.581 14.251 1.00 97.06 80 MET A C 1
ATOM 588 O O . MET A 1 80 ? -11.604 -8.975 13.217 1.00 97.06 80 MET A O 1
ATOM 592 N N . ALA A 1 81 ? -10.562 -10.676 14.245 1.00 97.38 81 ALA A N 1
ATOM 593 C CA . ALA A 1 81 ? -10.006 -11.239 13.010 1.00 97.38 81 ALA A CA 1
ATOM 594 C C . ALA A 1 81 ? -11.083 -11.523 11.932 1.00 97.38 81 ALA A C 1
ATOM 596 O O . ALA A 1 81 ? -10.916 -11.043 10.816 1.00 97.38 81 ALA A O 1
ATOM 597 N N . PRO A 1 82 ? -12.257 -12.116 12.245 1.00 97.44 82 PRO A N 1
ATOM 598 C CA . PRO A 1 82 ? -13.313 -12.295 11.242 1.00 97.44 82 PRO A CA 1
ATOM 599 C C . PRO A 1 82 ? -13.894 -10.980 10.694 1.00 97.44 82 PRO A C 1
ATOM 601 O O . PRO A 1 82 ? -14.362 -10.929 9.560 1.00 97.44 82 PRO A O 1
ATOM 604 N N . VAL A 1 83 ? -13.877 -9.898 11.485 1.00 98.00 83 VAL A N 1
ATOM 605 C CA . VAL A 1 83 ? -14.317 -8.564 11.032 1.00 98.00 83 VAL A CA 1
ATOM 606 C C . VAL A 1 83 ? -13.314 -7.981 10.037 1.00 98.00 83 VAL A C 1
ATOM 608 O O . VAL A 1 83 ? -13.714 -7.366 9.048 1.00 98.00 83 VAL A O 1
ATOM 611 N N . TRP A 1 84 ? -12.019 -8.191 10.282 1.00 98.12 84 TRP A N 1
ATOM 612 C CA . TRP A 1 84 ? -10.958 -7.841 9.343 1.00 98.12 84 TRP A CA 1
ATOM 613 C C . TRP A 1 84 ? -11.091 -8.612 8.026 1.00 98.12 84 TRP A C 1
ATOM 615 O O . TRP A 1 84 ? -11.102 -7.988 6.964 1.00 98.12 84 TRP A O 1
ATOM 625 N N . ASP A 1 85 ? -11.271 -9.931 8.100 1.00 97.69 85 ASP A N 1
ATOM 626 C CA . ASP A 1 85 ? -11.413 -10.790 6.921 1.00 97.69 85 ASP A CA 1
ATOM 627 C C . ASP A 1 85 ? -12.624 -10.377 6.075 1.00 97.69 85 ASP A C 1
ATOM 629 O O . ASP A 1 85 ? -12.513 -10.227 4.858 1.00 97.69 85 ASP A O 1
ATOM 633 N N . TYR A 1 86 ? -13.760 -10.087 6.722 1.00 98.19 86 TYR A N 1
ATOM 634 C CA . TYR A 1 86 ? -14.944 -9.557 6.045 1.00 98.19 86 TYR A CA 1
ATOM 635 C C . TYR A 1 86 ? -14.648 -8.237 5.321 1.00 98.19 86 TYR A C 1
ATOM 637 O O . TYR A 1 86 ? -15.016 -8.066 4.162 1.00 98.19 86 TYR A O 1
ATOM 645 N N . ALA A 1 87 ? -13.952 -7.306 5.983 1.00 97.44 87 ALA A N 1
ATOM 646 C CA . ALA A 1 87 ? -13.612 -6.013 5.397 1.00 97.44 87 ALA A CA 1
ATOM 647 C C . ALA A 1 87 ? -12.668 -6.132 4.186 1.00 97.44 87 ALA A C 1
ATOM 649 O O . ALA A 1 87 ? -12.779 -5.330 3.258 1.00 97.44 87 ALA A O 1
ATOM 650 N N . LEU A 1 88 ? -11.759 -7.113 4.176 1.00 95.19 88 LEU A N 1
ATOM 651 C CA . LEU A 1 88 ? -10.899 -7.399 3.022 1.00 95.19 88 LEU A CA 1
ATOM 652 C C . LEU A 1 88 ? -11.640 -8.103 1.879 1.00 95.19 88 LEU A C 1
ATOM 654 O O . LEU A 1 88 ? -11.272 -7.913 0.722 1.00 95.19 88 LEU A O 1
ATOM 658 N N . ALA A 1 89 ? -12.675 -8.884 2.193 1.00 96.50 89 ALA A N 1
ATOM 659 C CA . ALA A 1 89 ? -13.487 -9.608 1.216 1.00 96.50 89 ALA A CA 1
ATOM 660 C C . ALA A 1 89 ? -14.571 -8.745 0.542 1.00 96.50 89 ALA A C 1
ATOM 662 O O . ALA A 1 89 ? -15.254 -9.224 -0.365 1.00 96.50 89 ALA A O 1
ATOM 663 N N . LEU A 1 90 ? -14.745 -7.488 0.969 1.00 97.06 90 LEU A N 1
ATOM 664 C CA . LEU A 1 90 ? -15.695 -6.558 0.356 1.00 97.06 90 LEU A CA 1
ATOM 665 C C . LEU A 1 90 ? -15.446 -6.409 -1.146 1.00 97.06 90 LEU A C 1
ATOM 667 O O . LEU A 1 90 ? -14.307 -6.377 -1.619 1.00 97.06 90 LEU A O 1
ATOM 671 N N . THR A 1 91 ? -16.532 -6.228 -1.895 1.00 96.31 91 THR A N 1
ATOM 672 C CA . THR A 1 91 ? -16.440 -6.059 -3.346 1.00 96.31 91 THR A CA 1
ATOM 673 C C . THR A 1 91 ? -15.611 -4.814 -3.697 1.00 96.31 91 THR A C 1
ATOM 675 O O . THR A 1 91 ? -15.759 -3.774 -3.035 1.00 96.31 91 THR A O 1
ATOM 678 N N . PRO A 1 92 ? -14.740 -4.874 -4.727 1.00 94.75 92 PRO A N 1
ATOM 679 C CA . PRO A 1 92 ? -13.984 -3.711 -5.177 1.00 94.75 92 PRO A CA 1
ATOM 680 C C . PRO A 1 92 ? -14.914 -2.563 -5.577 1.00 94.75 92 PRO A C 1
ATOM 682 O O . PRO A 1 92 ? -15.861 -2.747 -6.339 1.00 94.75 92 PRO A O 1
ATOM 685 N N . LYS A 1 93 ? -14.624 -1.358 -5.081 1.00 93.25 93 LYS A N 1
ATOM 686 C CA . LYS A 1 93 ? -15.409 -0.143 -5.337 1.00 93.25 93 LYS A CA 1
ATOM 687 C C . LYS A 1 93 ? -14.549 0.901 -6.022 1.00 93.25 93 LYS A C 1
ATOM 689 O O . LYS A 1 93 ? -13.361 1.024 -5.729 1.00 93.25 93 LYS A O 1
ATOM 694 N N . SER A 1 94 ? -15.167 1.705 -6.884 1.00 93.69 94 SER A N 1
ATOM 695 C CA . SER A 1 94 ? -14.511 2.914 -7.379 1.00 93.69 94 SER A CA 1
ATOM 696 C C . SER A 1 94 ? -14.235 3.853 -6.208 1.00 93.69 94 SER A C 1
ATOM 698 O O . SER A 1 94 ? -15.124 4.105 -5.394 1.00 93.69 94 SER A O 1
ATOM 700 N N 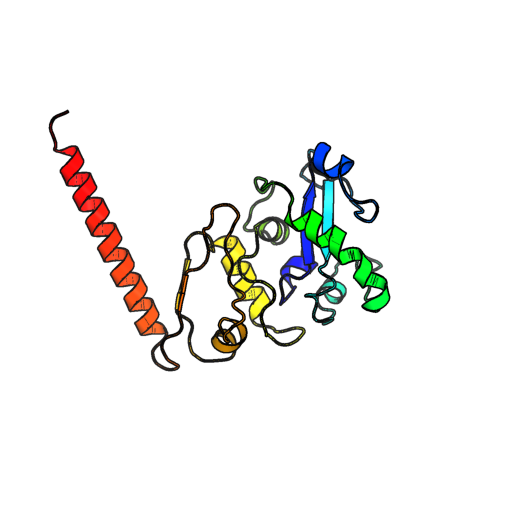. ASN A 1 95 ? -13.025 4.406 -6.140 1.00 95.75 95 ASN A N 1
ATOM 701 C CA . ASN A 1 95 ? -12.668 5.381 -5.119 1.00 95.75 95 ASN A CA 1
ATOM 702 C C . ASN A 1 95 ? -13.539 6.643 -5.275 1.00 95.75 95 ASN A C 1
ATOM 704 O O . ASN A 1 95 ? -13.433 7.329 -6.295 1.00 95.75 95 ASN A O 1
ATOM 708 N N . PRO A 1 96 ? -14.379 7.000 -4.286 1.00 96.12 96 PRO A N 1
ATOM 709 C CA . PRO A 1 96 ? -15.233 8.182 -4.386 1.00 96.12 96 PRO A CA 1
ATOM 710 C C . PRO A 1 96 ? -14.467 9.493 -4.132 1.00 96.12 96 PRO A C 1
ATOM 712 O O . PRO A 1 96 ? -15.056 10.573 -4.128 1.00 96.12 96 PRO A O 1
ATOM 715 N N . PHE A 1 97 ? -13.153 9.429 -3.894 1.00 96.88 97 PHE A N 1
ATOM 716 C CA . PHE A 1 97 ? -12.297 10.580 -3.628 1.00 96.88 97 PHE A CA 1
ATOM 717 C C . PHE A 1 97 ? -11.102 10.628 -4.586 1.00 96.88 97 PHE A C 1
ATOM 719 O O . PHE A 1 97 ? -10.706 9.647 -5.205 1.00 96.88 97 PHE A O 1
ATOM 726 N N . ARG A 1 98 ? -10.448 11.791 -4.663 1.00 96.81 98 ARG A N 1
ATOM 727 C CA . ARG A 1 98 ? -9.201 11.937 -5.425 1.00 96.81 98 ARG A CA 1
ATOM 728 C C . ARG A 1 98 ? -8.065 11.174 -4.741 1.00 96.81 98 ARG A C 1
ATOM 730 O O . ARG A 1 98 ? -7.672 11.549 -3.629 1.00 96.81 98 ARG A O 1
ATOM 737 N N . LYS A 1 99 ? -7.469 10.196 -5.435 1.00 95.81 99 LYS A N 1
ATOM 738 C CA . LYS A 1 99 ? -6.316 9.420 -4.937 1.00 95.81 99 LYS A CA 1
ATOM 739 C C . LYS A 1 99 ? -5.097 10.270 -4.555 1.00 95.81 99 LYS A C 1
ATOM 741 O O . LYS A 1 99 ? -4.325 9.877 -3.696 1.00 95.81 99 LYS A O 1
ATOM 746 N N . THR A 1 100 ? -4.971 11.484 -5.096 1.00 95.94 100 THR A N 1
ATOM 747 C CA . THR A 1 100 ? -3.904 12.452 -4.760 1.00 95.94 100 THR A CA 1
ATOM 748 C C . THR A 1 100 ? -4.097 13.166 -3.414 1.00 95.94 100 THR A C 1
ATOM 750 O O . THR A 1 100 ? -3.391 14.125 -3.120 1.00 95.94 100 THR A O 1
ATOM 753 N N . THR A 1 101 ? -5.082 12.769 -2.607 1.00 98.38 101 THR A N 1
ATOM 754 C CA . THR A 1 101 ? -5.313 13.314 -1.261 1.00 98.38 101 THR A CA 1
ATOM 755 C C . THR A 1 101 ? -5.003 12.263 -0.201 1.00 98.38 101 THR A C 1
ATOM 757 O O . THR A 1 101 ? -5.139 11.064 -0.450 1.00 98.38 101 THR A O 1
ATOM 760 N N . VAL A 1 102 ? -4.664 12.690 1.021 1.00 98.25 102 VAL A N 1
ATOM 761 C CA . VAL A 1 102 ? -4.451 11.764 2.152 1.00 98.25 102 VAL A CA 1
ATOM 762 C C . VAL A 1 102 ? -5.670 10.869 2.371 1.00 98.25 102 VAL A C 1
ATOM 764 O O . VAL A 1 102 ? -5.525 9.672 2.555 1.00 98.25 102 VAL A O 1
ATOM 767 N N . LYS A 1 103 ? -6.890 11.413 2.300 1.00 98.06 103 LYS A N 1
ATOM 768 C CA . LYS A 1 103 ? -8.105 10.606 2.462 1.00 98.06 103 LYS A CA 1
ATOM 769 C C . LYS A 1 103 ? -8.283 9.614 1.309 1.00 98.06 103 LYS A C 1
ATOM 771 O O . LYS A 1 103 ? -8.518 8.438 1.565 1.00 98.06 103 LYS A O 1
ATOM 776 N N . GLY A 1 104 ? -8.200 10.103 0.071 1.00 98.06 104 GLY A N 1
ATOM 777 C CA . GLY A 1 104 ? -8.498 9.314 -1.120 1.00 98.06 104 GLY A CA 1
ATOM 778 C C . GLY A 1 104 ? -7.481 8.215 -1.388 1.00 98.06 104 GLY A C 1
ATOM 779 O O . GLY A 1 104 ? -7.896 7.097 -1.655 1.00 98.06 104 GLY A O 1
ATOM 780 N N . SER A 1 105 ? -6.180 8.483 -1.233 1.00 98.50 105 SER A N 1
ATOM 781 C CA . SER A 1 105 ? -5.129 7.462 -1.412 1.00 98.50 105 SER A CA 1
ATOM 782 C C . SER A 1 105 ? -5.369 6.207 -0.574 1.00 98.50 105 SER A C 1
ATOM 784 O O . SER A 1 105 ? -5.043 5.112 -1.000 1.00 98.50 105 SER A O 1
ATOM 786 N N . GLN A 1 106 ? -5.971 6.352 0.609 1.00 98.50 106 GLN A N 1
ATOM 787 C CA . GLN A 1 106 ? -6.169 5.232 1.525 1.00 98.50 106 GLN A CA 1
ATOM 788 C C . GLN A 1 106 ? -7.374 4.351 1.199 1.00 98.50 106 GLN A C 1
ATOM 790 O O . GLN A 1 106 ? -7.515 3.315 1.835 1.00 98.50 106 GLN A O 1
ATOM 795 N N . PHE A 1 107 ? -8.218 4.741 0.241 1.00 97.94 107 PHE A N 1
ATOM 796 C CA . PHE A 1 107 ? -9.246 3.854 -0.315 1.00 97.94 107 PHE A CA 1
ATOM 797 C C . PHE A 1 107 ? -8.735 3.015 -1.492 1.00 97.94 107 PHE A C 1
ATOM 799 O O . PHE A 1 107 ? -9.446 2.125 -1.942 1.00 97.94 107 PHE A O 1
ATOM 806 N N . GLU A 1 108 ? -7.517 3.271 -1.976 1.00 97.81 108 GLU A N 1
ATOM 807 C CA . GLU A 1 108 ? -6.844 2.374 -2.914 1.00 97.81 108 GLU A CA 1
ATOM 808 C C . GLU A 1 108 ? -6.262 1.178 -2.153 1.00 97.81 108 GLU A C 1
ATOM 810 O O . GLU A 1 108 ? -5.737 1.329 -1.040 1.00 97.81 108 GLU A O 1
ATOM 815 N N . THR A 1 109 ? -6.316 -0.009 -2.759 1.00 96.81 109 THR A N 1
ATOM 816 C CA . THR A 1 109 ? -5.730 -1.226 -2.186 1.00 96.81 109 THR A CA 1
ATOM 817 C C . THR A 1 109 ? -4.221 -1.033 -1.979 1.00 96.81 109 THR A C 1
ATOM 819 O O . THR A 1 109 ? -3.513 -0.744 -2.946 1.00 96.81 109 THR A O 1
ATOM 822 N N . PRO A 1 110 ? -3.690 -1.168 -0.749 1.00 98.25 110 PRO A N 1
ATOM 823 C CA . PRO A 1 110 ? -2.247 -1.187 -0.544 1.00 98.25 110 PRO A CA 1
ATOM 824 C C . PRO A 1 110 ? -1.666 -2.465 -1.150 1.00 98.25 110 PRO A C 1
ATOM 826 O O . PRO A 1 110 ? -2.101 -3.552 -0.795 1.00 98.25 110 PRO A O 1
ATOM 829 N N . LEU A 1 111 ? -0.671 -2.340 -2.033 1.00 98.81 111 LEU A N 1
ATOM 830 C CA . LEU A 1 111 ? 0.019 -3.496 -2.636 1.00 98.81 111 LEU A CA 1
ATOM 831 C C . LEU A 1 111 ? 1.381 -3.772 -1.985 1.00 98.81 111 LEU A C 1
ATOM 833 O O . LEU A 1 111 ? 2.274 -4.349 -2.597 1.00 98.81 111 LEU A O 1
ATOM 837 N N . LEU A 1 112 ? 1.531 -3.298 -0.749 1.00 98.88 112 LEU A N 1
ATOM 838 C CA . LEU A 1 112 ? 2.598 -3.633 0.185 1.00 98.88 112 LEU A CA 1
ATOM 839 C C . LEU A 1 112 ? 1.960 -3.768 1.572 1.00 98.88 112 LEU A C 1
ATOM 841 O O . LEU A 1 112 ? 1.461 -2.779 2.121 1.00 98.88 112 LEU A O 1
ATOM 845 N N . GLU A 1 113 ? 1.962 -4.973 2.125 1.00 98.62 113 GLU A N 1
ATOM 846 C CA . GLU A 1 113 ? 1.279 -5.306 3.374 1.00 98.62 113 GLU A CA 1
ATOM 847 C C . GLU A 1 113 ? 2.068 -6.331 4.196 1.00 98.62 113 GLU A C 1
ATOM 849 O O . GLU A 1 113 ? 2.754 -7.179 3.644 1.00 98.62 113 GLU A O 1
ATOM 854 N N . PHE A 1 114 ? 1.994 -6.218 5.526 1.00 98.62 114 PHE A N 1
ATOM 855 C CA . PHE A 1 114 ? 2.488 -7.232 6.474 1.00 98.62 114 PHE A CA 1
ATOM 856 C C . PHE A 1 114 ? 3.970 -7.626 6.309 1.00 98.62 114 PHE A C 1
ATOM 858 O O . PHE A 1 114 ? 4.355 -8.778 6.496 1.00 98.62 114 PHE A O 1
ATOM 865 N N . SER A 1 115 ? 4.826 -6.656 5.972 1.00 98.75 115 SER A N 1
ATOM 866 C CA . SER A 1 115 ? 6.266 -6.893 5.830 1.00 98.75 115 SER A CA 1
ATOM 867 C C . SER A 1 115 ? 6.952 -7.228 7.156 1.00 98.75 115 SER A C 1
ATOM 869 O O . SER A 1 115 ? 6.489 -6.861 8.235 1.00 98.75 115 SER A O 1
ATOM 871 N N . GLY A 1 116 ? 8.131 -7.849 7.073 1.00 98.56 116 GLY A N 1
ATOM 872 C CA . GLY A 1 116 ? 8.988 -8.132 8.232 1.00 98.56 116 GLY A CA 1
ATOM 873 C C . GLY A 1 116 ? 9.697 -6.904 8.824 1.00 98.56 116 GLY A C 1
ATOM 874 O O . GLY A 1 116 ? 10.677 -7.057 9.548 1.00 98.56 116 GLY A O 1
ATOM 875 N N . ALA A 1 117 ? 9.266 -5.683 8.490 1.00 98.75 117 ALA A N 1
ATOM 876 C CA . ALA A 1 117 ? 9.871 -4.460 9.005 1.00 98.75 117 ALA A CA 1
ATOM 877 C C . ALA A 1 117 ? 9.582 -4.264 10.504 1.00 98.75 117 ALA A C 1
ATOM 879 O O . ALA A 1 117 ? 8.565 -4.726 11.026 1.00 98.75 117 ALA A O 1
ATOM 880 N N . CYS A 1 118 ? 10.444 -3.505 11.187 1.00 98.75 118 CYS A N 1
ATOM 881 C CA . CYS A 1 118 ? 10.292 -3.185 12.607 1.00 98.75 118 CYS A CA 1
ATOM 882 C C . CYS A 1 118 ? 8.938 -2.527 12.927 1.00 98.75 118 CYS A C 1
ATOM 884 O O . CYS A 1 118 ? 8.369 -1.795 12.110 1.00 98.75 118 CYS A O 1
ATOM 886 N N . ALA A 1 119 ? 8.464 -2.696 14.164 1.00 98.69 119 ALA A N 1
ATOM 887 C CA . ALA A 1 119 ? 7.307 -1.963 14.666 1.00 98.69 119 ALA A CA 1
ATOM 888 C C . ALA A 1 119 ? 7.556 -0.447 14.582 1.00 98.69 119 ALA A C 1
ATOM 890 O O . ALA A 1 119 ? 8.491 0.067 15.189 1.00 98.69 119 ALA A O 1
ATOM 891 N N . GLY A 1 120 ? 6.723 0.267 13.820 1.00 98.31 120 GLY A N 1
ATOM 892 C CA . GLY A 1 120 ? 6.894 1.709 13.623 1.00 98.31 120 GLY A CA 1
ATOM 893 C C . GLY A 1 120 ? 7.959 2.091 12.588 1.00 98.31 120 GLY A C 1
ATOM 894 O O . GLY A 1 120 ? 8.417 3.229 12.612 1.00 98.31 120 GLY A O 1
ATOM 895 N N . CYS A 1 121 ? 8.359 1.173 11.696 1.00 98.69 121 CYS A N 1
ATOM 896 C CA . CYS A 1 121 ? 9.330 1.448 10.633 1.00 98.69 121 CYS A CA 1
ATOM 897 C C . CYS A 1 121 ? 8.990 2.731 9.851 1.00 98.69 121 CYS A C 1
ATOM 899 O O . CYS A 1 121 ? 7.852 2.937 9.427 1.00 98.69 121 CYS A O 1
ATOM 901 N N . GLY A 1 122 ? 9.997 3.580 9.640 1.00 98.50 122 GLY A N 1
ATOM 902 C CA . GLY A 1 122 ? 9.849 4.840 8.913 1.00 98.50 122 GLY A CA 1
ATOM 903 C C . GLY A 1 122 ? 9.840 4.703 7.388 1.00 98.50 122 GLY A C 1
ATOM 904 O O . GLY A 1 122 ? 9.504 5.669 6.718 1.00 98.50 122 GLY A O 1
ATOM 905 N N . GLU A 1 123 ? 10.195 3.543 6.828 1.00 98.88 123 GLU A N 1
ATOM 906 C CA . GLU A 1 123 ? 10.315 3.343 5.374 1.00 98.88 123 GLU A CA 1
ATOM 907 C C . GLU A 1 123 ? 8.988 2.917 4.733 1.00 98.88 123 GLU A C 1
ATOM 909 O O . GLU A 1 123 ? 8.530 3.493 3.742 1.00 98.88 123 GLU A O 1
ATOM 914 N N . THR A 1 124 ? 8.339 1.905 5.309 1.00 98.88 124 THR A N 1
ATOM 915 C CA . THR A 1 124 ? 7.216 1.204 4.679 1.00 98.88 124 THR A CA 1
ATOM 916 C C . THR A 1 124 ? 5.948 2.043 4.474 1.00 98.88 124 THR A C 1
ATOM 918 O O . THR A 1 124 ? 5.277 1.796 3.468 1.00 98.88 124 THR A O 1
ATOM 921 N N . PRO A 1 125 ? 5.603 3.070 5.290 1.00 98.88 125 PRO A N 1
ATOM 922 C CA . PRO A 1 125 ? 4.480 3.953 4.965 1.00 98.88 125 PRO A CA 1
ATOM 923 C C . PRO A 1 125 ? 4.654 4.666 3.616 1.00 98.88 125 PRO A C 1
ATOM 925 O O . PRO A 1 125 ? 3.679 4.819 2.879 1.00 98.88 125 PRO A O 1
ATOM 928 N N . TYR A 1 126 ? 5.888 5.054 3.262 1.00 98.88 126 TYR A N 1
ATOM 929 C CA . TYR A 1 126 ? 6.185 5.686 1.974 1.00 98.88 126 TYR A CA 1
ATOM 930 C C . TYR A 1 126 ? 6.0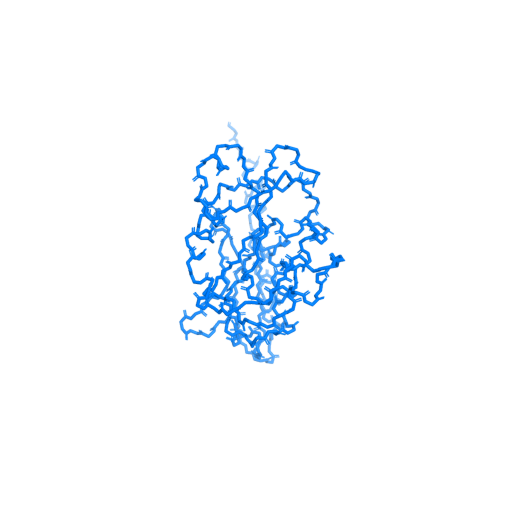38 4.692 0.824 1.00 98.88 126 TYR A C 1
ATOM 932 O O . TYR A 1 126 ? 5.308 4.964 -0.130 1.00 98.88 126 TYR A O 1
ATOM 940 N N . ALA A 1 127 ? 6.679 3.525 0.931 1.00 98.69 127 ALA A N 1
ATOM 941 C CA . ALA A 1 127 ? 6.601 2.488 -0.095 1.00 98.69 127 ALA A CA 1
ATOM 942 C C . ALA A 1 127 ? 5.146 2.047 -0.338 1.00 98.69 127 ALA A C 1
ATOM 944 O O . ALA A 1 127 ? 4.693 2.003 -1.480 1.00 98.69 127 ALA A O 1
ATOM 945 N N . ARG A 1 128 ? 4.367 1.836 0.731 1.00 98.81 128 ARG A N 1
ATOM 946 C CA . ARG A 1 128 ? 2.943 1.479 0.653 1.00 98.81 128 ARG A CA 1
ATOM 947 C C . ARG A 1 128 ? 2.105 2.553 -0.038 1.00 98.81 128 ARG A C 1
ATOM 949 O O . ARG A 1 128 ? 1.240 2.227 -0.844 1.00 98.81 128 ARG A O 1
ATOM 956 N N . LEU A 1 129 ? 2.353 3.833 0.238 1.00 98.75 129 LEU A N 1
ATOM 957 C CA . LEU A 1 129 ? 1.643 4.915 -0.446 1.00 98.75 129 LEU A CA 1
ATOM 958 C C . LEU A 1 129 ? 1.943 4.932 -1.952 1.00 98.75 129 LEU A C 1
ATOM 960 O O . LEU A 1 129 ? 1.038 5.159 -2.754 1.00 98.75 129 LEU A O 1
ATOM 964 N N . ILE A 1 130 ? 3.194 4.678 -2.348 1.00 98.69 130 ILE A N 1
ATOM 965 C CA . ILE A 1 130 ? 3.577 4.596 -3.765 1.00 98.69 130 ILE A CA 1
ATOM 966 C C . ILE A 1 130 ? 2.801 3.467 -4.453 1.00 98.69 130 ILE A C 1
ATOM 968 O O . ILE A 1 130 ? 2.246 3.687 -5.535 1.00 98.69 130 ILE A O 1
ATOM 972 N N . THR A 1 131 ? 2.680 2.297 -3.815 1.00 98.75 131 THR A N 1
ATOM 973 C CA . THR A 1 131 ? 1.916 1.182 -4.394 1.00 98.75 131 THR A CA 1
ATOM 974 C C . THR A 1 131 ? 0.418 1.479 -4.497 1.00 98.75 131 THR A C 1
ATOM 976 O O . THR A 1 131 ? -0.205 1.108 -5.486 1.00 98.75 131 THR A O 1
ATOM 979 N N . GLN A 1 132 ? -0.157 2.245 -3.568 1.00 98.56 132 GLN A N 1
ATOM 980 C CA . GLN A 1 132 ? -1.548 2.712 -3.670 1.00 98.56 132 GLN A CA 1
ATOM 981 C C . GLN A 1 132 ? -1.786 3.666 -4.854 1.00 98.56 132 GLN A C 1
ATOM 983 O O . GLN A 1 132 ? -2.897 3.765 -5.366 1.00 98.56 132 GLN A O 1
ATOM 988 N N . LEU A 1 133 ? -0.762 4.395 -5.304 1.00 98.38 133 LEU A N 1
ATOM 989 C CA . LEU A 1 133 ? -0.900 5.371 -6.389 1.00 98.38 133 LEU A CA 1
ATOM 990 C C . LEU A 1 133 ? -0.601 4.788 -7.775 1.00 98.38 133 LEU A C 1
ATOM 992 O O . LEU A 1 133 ? -1.248 5.199 -8.753 1.00 98.38 133 LEU A O 1
ATOM 996 N N . PHE A 1 134 ? 0.377 3.878 -7.851 1.00 98.44 134 PHE A N 1
ATOM 997 C CA . PHE A 1 134 ? 0.982 3.397 -9.101 1.00 98.44 134 PHE A CA 1
ATOM 998 C C . PHE A 1 134 ? 1.218 1.880 -9.149 1.00 98.44 134 PHE A C 1
ATOM 1000 O O . PHE A 1 134 ? 1.763 1.383 -10.134 1.00 98.44 134 PHE A O 1
ATOM 1007 N N . GLY A 1 135 ? 0.836 1.143 -8.106 1.00 98.31 135 GLY A N 1
ATOM 1008 C CA . GLY A 1 135 ? 1.182 -0.267 -7.942 1.00 98.31 135 GLY A CA 1
ATOM 1009 C C . GLY A 1 135 ? 0.608 -1.205 -9.001 1.00 98.31 135 GLY A C 1
ATOM 1010 O O . GLY A 1 135 ? 1.140 -2.290 -9.183 1.00 98.31 135 GLY A O 1
ATOM 1011 N N . ASP A 1 136 ? -0.422 -0.790 -9.741 1.00 97.81 136 ASP A N 1
ATOM 1012 C CA . ASP A 1 136 ? -1.036 -1.599 -10.802 1.00 97.81 136 ASP A CA 1
ATOM 1013 C C . ASP A 1 136 ? -0.160 -1.772 -12.055 1.00 97.81 136 ASP A C 1
ATOM 1015 O O . ASP A 1 136 ? -0.499 -2.575 -12.924 1.00 97.81 136 ASP A O 1
ATOM 1019 N N . ARG A 1 137 ? 0.930 -1.001 -12.169 1.00 98.00 137 ARG A N 1
ATOM 1020 C CA . ARG A 1 137 ? 1.772 -0.931 -13.373 1.00 98.00 137 ARG A CA 1
ATOM 1021 C C . ARG A 1 137 ? 3.228 -0.558 -13.094 1.00 98.00 137 ARG A C 1
ATOM 1023 O O . ARG A 1 137 ? 3.910 -0.061 -13.992 1.00 98.00 137 ARG A O 1
ATOM 1030 N N . MET A 1 138 ? 3.687 -0.694 -11.851 1.00 98.19 138 MET A N 1
ATOM 1031 C CA . MET A 1 138 ? 5.047 -0.305 -11.472 1.00 98.19 138 MET A CA 1
ATOM 1032 C C . MET A 1 138 ? 6.020 -1.484 -11.494 1.00 98.19 138 MET A C 1
ATOM 1034 O O . MET A 1 138 ? 5.673 -2.610 -11.145 1.00 98.19 138 MET A O 1
ATOM 1038 N N . LEU A 1 139 ? 7.263 -1.170 -11.844 1.00 98.56 139 LEU A N 1
ATOM 1039 C CA . LEU A 1 139 ? 8.436 -2.017 -11.656 1.00 98.56 139 LEU A CA 1
ATOM 1040 C C . LEU A 1 139 ? 9.257 -1.428 -10.503 1.00 98.56 139 LEU A C 1
ATOM 1042 O O . LEU A 1 139 ? 9.384 -0.204 -10.408 1.00 98.56 139 LEU A O 1
ATOM 1046 N N . ILE A 1 140 ? 9.797 -2.278 -9.634 1.00 98.81 140 ILE A N 1
ATOM 1047 C CA . ILE A 1 140 ? 10.651 -1.881 -8.513 1.00 98.81 140 ILE A CA 1
ATOM 1048 C C . ILE A 1 140 ? 12.018 -2.543 -8.686 1.00 98.81 140 ILE A C 1
ATOM 1050 O O . ILE A 1 140 ? 12.150 -3.751 -8.502 1.00 98.81 140 ILE A O 1
ATOM 1054 N N . ALA A 1 141 ? 13.029 -1.726 -8.986 1.00 98.75 141 ALA A N 1
ATOM 1055 C CA . ALA A 1 141 ? 14.432 -2.057 -8.765 1.00 98.75 141 ALA A CA 1
ATOM 1056 C C . ALA A 1 141 ? 14.802 -1.619 -7.343 1.00 98.75 141 ALA A C 1
ATOM 1058 O O . ALA A 1 141 ? 14.792 -0.421 -7.032 1.00 98.75 141 ALA A O 1
ATOM 1059 N N . ASN A 1 142 ? 15.042 -2.589 -6.462 1.00 98.81 142 ASN A N 1
ATOM 1060 C CA . ASN A 1 142 ? 15.316 -2.347 -5.053 1.00 98.81 142 ASN A CA 1
ATOM 1061 C C . ASN A 1 142 ? 16.781 -2.648 -4.719 1.00 98.81 142 ASN A C 1
ATOM 1063 O O . ASN A 1 142 ? 17.238 -3.776 -4.895 1.00 98.81 142 ASN A O 1
ATOM 1067 N N . ALA A 1 143 ? 17.494 -1.671 -4.157 1.00 98.75 143 ALA A N 1
ATOM 1068 C CA . ALA A 1 143 ? 18.861 -1.873 -3.686 1.00 98.75 143 ALA A CA 1
ATOM 1069 C C . ALA A 1 143 ? 18.884 -2.813 -2.476 1.00 98.75 143 ALA A C 1
ATOM 1071 O O . ALA A 1 143 ? 17.908 -2.889 -1.720 1.00 98.75 143 ALA A O 1
ATOM 1072 N N . THR A 1 144 ? 20.007 -3.487 -2.252 1.00 98.75 144 THR A N 1
ATOM 1073 C CA . THR A 1 144 ? 20.200 -4.264 -1.023 1.00 98.75 144 THR A CA 1
ATOM 1074 C C . THR A 1 144 ? 20.235 -3.342 0.203 1.00 98.75 144 THR A C 1
ATOM 1076 O O . THR A 1 144 ? 20.799 -2.253 0.181 1.00 98.75 144 THR A O 1
ATOM 1079 N N . GLY A 1 145 ? 19.597 -3.765 1.289 1.00 98.50 145 GLY A N 1
ATOM 1080 C CA . GLY A 1 145 ? 19.402 -2.972 2.506 1.00 98.50 145 GLY A CA 1
ATOM 1081 C C . GLY A 1 145 ? 18.083 -3.316 3.192 1.00 98.50 145 GLY A C 1
ATOM 1082 O O . GLY A 1 145 ? 17.416 -4.272 2.793 1.00 98.50 145 GLY A O 1
ATOM 1083 N N . CYS A 1 146 ? 17.670 -2.532 4.194 1.00 98.62 146 CYS A N 1
ATOM 1084 C CA . CYS A 1 146 ? 16.419 -2.771 4.930 1.00 98.62 146 CYS A CA 1
ATOM 1085 C C . CYS A 1 146 ? 15.229 -3.015 3.995 1.00 98.62 146 CYS A C 1
ATOM 1087 O O . CYS A 1 146 ? 14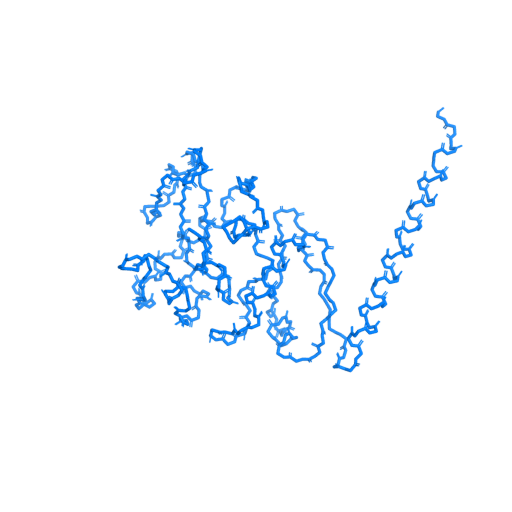.506 -3.988 4.194 1.00 98.62 146 CYS A O 1
ATOM 1089 N N . SER A 1 147 ? 15.094 -2.219 2.930 1.00 98.69 147 SER A N 1
ATOM 1090 C CA . SER A 1 147 ? 14.024 -2.355 1.938 1.00 98.69 147 SER A CA 1
ATOM 1091 C C . SER A 1 147 ? 14.009 -3.681 1.184 1.00 98.69 147 SER A C 1
ATOM 1093 O O . SER A 1 147 ? 12.933 -4.217 0.934 1.00 98.69 147 SER A O 1
ATOM 1095 N N . SER A 1 148 ? 15.173 -4.263 0.891 1.00 98.62 148 SER A N 1
ATOM 1096 C CA . SER A 1 148 ? 15.251 -5.624 0.342 1.00 98.62 148 SER A CA 1
ATOM 1097 C C . SER A 1 148 ? 14.935 -6.695 1.387 1.00 98.62 148 SER A C 1
ATOM 1099 O O . SER A 1 148 ? 14.271 -7.679 1.075 1.00 98.62 148 SER A O 1
ATOM 1101 N N . ILE A 1 149 ? 15.331 -6.476 2.646 1.00 98.81 149 ILE A N 1
ATOM 1102 C CA . ILE A 1 149 ? 15.123 -7.442 3.728 1.00 98.81 149 ILE A CA 1
ATOM 1103 C C . ILE A 1 149 ? 13.644 -7.529 4.090 1.00 98.81 149 ILE A C 1
ATOM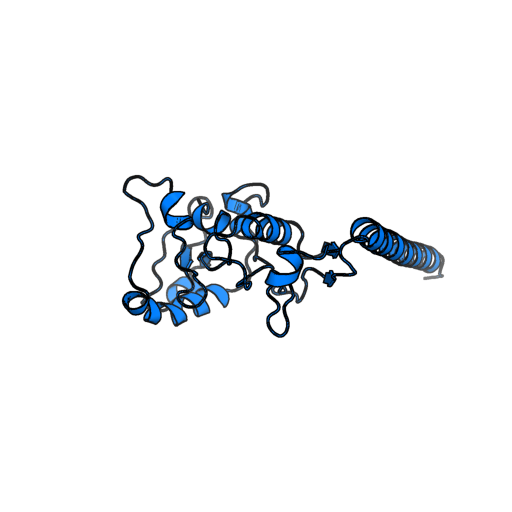 1105 O O . ILE A 1 149 ? 13.065 -8.611 4.024 1.00 98.81 149 ILE A O 1
ATOM 1109 N N . TRP A 1 150 ? 12.990 -6.414 4.423 1.00 98.69 150 TRP A N 1
ATOM 1110 C CA . TRP A 1 150 ? 11.555 -6.469 4.692 1.00 98.69 150 TRP A CA 1
ATOM 1111 C C . TRP A 1 150 ? 10.738 -6.704 3.420 1.00 98.69 150 TRP A C 1
ATOM 1113 O O . TRP A 1 150 ? 9.609 -7.164 3.540 1.00 98.69 150 TRP A O 1
ATOM 1123 N N . GLY A 1 151 ? 11.280 -6.399 2.234 1.00 98.56 151 GLY A N 1
ATOM 1124 C CA . GLY A 1 151 ? 10.584 -6.487 0.949 1.00 98.56 151 GLY A CA 1
ATOM 1125 C C . GLY A 1 151 ? 10.606 -7.856 0.269 1.00 98.56 151 GLY A C 1
ATOM 1126 O O . GLY A 1 151 ? 9.712 -8.111 -0.532 1.00 98.56 151 GLY A O 1
ATOM 1127 N N . ALA A 1 152 ? 11.584 -8.724 0.561 1.00 98.38 152 ALA A N 1
ATOM 1128 C CA . ALA A 1 152 ? 11.706 -10.030 -0.100 1.00 98.38 152 ALA A CA 1
ATOM 1129 C C . ALA A 1 152 ? 12.525 -11.085 0.678 1.00 98.38 152 ALA A C 1
ATOM 1131 O O . ALA A 1 152 ? 13.200 -11.921 0.073 1.00 98.38 152 ALA A O 1
ATOM 1132 N N . SER A 1 153 ? 12.482 -11.094 2.015 1.00 98.56 153 SER A N 1
ATOM 1133 C CA . SER A 1 153 ? 13.082 -12.198 2.784 1.00 98.56 153 SER A CA 1
ATOM 1134 C C . SER A 1 153 ? 12.230 -13.462 2.682 1.00 98.56 153 SER A C 1
ATOM 1136 O O . SER A 1 153 ? 11.201 -13.596 3.348 1.00 98.56 153 SER A O 1
ATOM 1138 N N . ALA A 1 154 ? 12.677 -14.410 1.858 1.00 98.00 154 ALA A N 1
ATOM 1139 C CA . ALA A 1 154 ? 11.994 -15.683 1.671 1.00 98.00 154 ALA A CA 1
ATOM 1140 C C . ALA A 1 154 ? 11.719 -16.396 3.017 1.00 98.00 154 ALA A C 1
ATOM 1142 O O . ALA A 1 154 ? 12.594 -16.428 3.886 1.00 98.00 154 ALA A O 1
ATOM 1143 N N . PRO A 1 155 ? 10.529 -17.001 3.197 1.00 97.94 155 PRO A N 1
ATOM 1144 C CA . PRO A 1 155 ? 9.465 -17.180 2.202 1.00 97.94 155 PRO A CA 1
ATOM 1145 C C . PRO A 1 155 ? 8.394 -16.068 2.188 1.00 97.94 155 PRO A C 1
ATOM 1147 O O . PRO A 1 155 ? 7.417 -16.195 1.456 1.00 97.94 155 PRO A O 1
ATOM 1150 N N . SER A 1 156 ? 8.524 -15.012 2.998 1.00 98.12 156 SER A N 1
ATOM 1151 C CA . SER A 1 156 ? 7.468 -14.004 3.167 1.00 98.12 156 SER A CA 1
ATOM 1152 C C . SER A 1 156 ? 7.633 -12.838 2.191 1.00 98.12 156 SER A C 1
ATOM 1154 O O . SER A 1 156 ? 8.601 -12.081 2.281 1.00 98.12 156 SER A O 1
ATOM 1156 N N . ILE A 1 157 ? 6.681 -12.679 1.267 1.00 98.38 157 ILE A N 1
ATOM 1157 C CA . ILE A 1 157 ? 6.686 -11.619 0.251 1.00 98.38 157 ILE A CA 1
ATOM 1158 C C . ILE A 1 157 ? 5.521 -10.652 0.525 1.00 98.38 157 ILE A C 1
ATOM 1160 O O . ILE A 1 157 ? 4.369 -11.031 0.323 1.00 98.38 157 ILE A O 1
ATOM 1164 N N . PRO A 1 158 ? 5.783 -9.412 0.981 1.00 98.62 158 PRO A N 1
ATOM 1165 C CA . PRO A 1 158 ? 4.735 -8.461 1.362 1.00 98.62 158 PRO A CA 1
ATOM 1166 C C . PRO A 1 158 ? 4.124 -7.690 0.186 1.00 98.62 158 PRO A C 1
ATOM 1168 O O . PRO A 1 158 ? 3.114 -7.003 0.351 1.00 98.62 158 PRO A O 1
ATOM 1171 N N . TYR A 1 159 ? 4.756 -7.727 -0.991 1.00 98.81 159 TYR A N 1
ATOM 1172 C CA . TYR A 1 159 ? 4.175 -7.161 -2.204 1.00 98.81 159 TYR A CA 1
ATOM 1173 C C . TYR A 1 159 ? 3.087 -8.097 -2.723 1.00 98.81 159 TYR A C 1
ATOM 1175 O O . TYR A 1 159 ? 3.309 -9.295 -2.878 1.00 98.81 159 TYR A O 1
ATOM 1183 N N . THR A 1 160 ? 1.912 -7.536 -2.992 1.00 98.62 160 THR A N 1
ATOM 1184 C CA . THR A 1 160 ? 0.709 -8.296 -3.356 1.00 98.62 160 THR A CA 1
ATOM 1185 C C . THR A 1 160 ? 0.083 -7.754 -4.641 1.00 98.62 160 THR A C 1
ATOM 1187 O O . THR A 1 160 ? 0.578 -6.799 -5.248 1.00 98.62 160 THR A O 1
ATOM 1190 N N . THR A 1 161 ? -1.020 -8.359 -5.069 1.00 98.50 161 THR A N 1
ATOM 1191 C CA . THR A 1 161 ? -1.779 -7.940 -6.250 1.00 98.50 161 THR A CA 1
ATOM 1192 C C . THR A 1 161 ? -3.135 -7.360 -5.868 1.00 98.50 161 THR A C 1
ATOM 1194 O O . THR A 1 161 ? -3.697 -7.644 -4.813 1.00 98.50 161 THR A O 1
ATOM 1197 N N . ASN A 1 162 ? -3.663 -6.495 -6.729 1.00 97.31 162 ASN A N 1
ATOM 1198 C CA . ASN A 1 162 ? -5.029 -6.006 -6.618 1.00 97.31 162 ASN A CA 1
ATOM 1199 C C . ASN A 1 162 ? -6.037 -7.070 -7.094 1.00 97.31 162 ASN A C 1
ATOM 1201 O O . ASN A 1 162 ? -5.671 -8.126 -7.603 1.00 97.31 162 ASN A O 1
ATOM 1205 N N . HIS A 1 163 ? -7.330 -6.752 -7.014 1.00 96.25 163 HIS A N 1
ATOM 1206 C CA . HIS A 1 163 ? -8.423 -7.637 -7.443 1.00 96.25 163 HIS A CA 1
ATOM 1207 C C . HIS A 1 163 ? -8.391 -8.050 -8.932 1.00 96.25 163 HIS A C 1
ATOM 1209 O O . HIS A 1 163 ? -9.153 -8.923 -9.333 1.00 96.25 163 HIS A O 1
ATOM 1215 N N . ARG A 1 164 ? -7.544 -7.427 -9.764 1.00 97.06 164 ARG A N 1
ATOM 1216 C CA . ARG A 1 164 ? -7.334 -7.788 -11.179 1.00 97.06 164 ARG A CA 1
ATOM 1217 C C . ARG A 1 164 ? -6.113 -8.692 -11.379 1.00 97.06 164 ARG A C 1
ATOM 1219 O O . ARG A 1 164 ? -5.781 -9.005 -12.516 1.00 97.06 164 ARG A O 1
ATOM 1226 N N . GLY A 1 165 ? -5.415 -9.056 -10.304 1.00 97.75 165 GLY A N 1
ATOM 1227 C CA . GLY A 1 165 ? -4.149 -9.786 -10.356 1.00 97.75 165 GLY A CA 1
ATOM 1228 C C . GLY A 1 165 ? -2.948 -8.919 -10.746 1.00 97.75 165 GLY A C 1
ATOM 1229 O O . GLY A 1 165 ? -1.894 -9.456 -11.063 1.00 97.75 165 GLY A O 1
ATOM 1230 N N . HIS A 1 166 ? -3.077 -7.586 -10.746 1.00 98.50 166 HIS A N 1
ATOM 1231 C CA . HIS A 1 166 ? -1.970 -6.686 -11.079 1.00 98.50 166 HIS A CA 1
ATOM 1232 C C . HIS A 1 166 ? -1.296 -6.174 -9.804 1.00 98.50 166 HIS A C 1
ATOM 1234 O O . HIS A 1 166 ? -1.979 -5.772 -8.860 1.00 98.50 166 HIS A O 1
ATOM 1240 N N . GLY A 1 167 ? 0.031 -6.115 -9.789 1.00 98.69 167 GLY A N 1
ATOM 1241 C CA . GLY A 1 167 ? 0.790 -5.563 -8.673 1.00 98.69 167 GLY A CA 1
ATOM 1242 C C . GLY A 1 167 ? 2.225 -5.211 -9.054 1.00 98.69 167 GLY A C 1
ATOM 1243 O O . GLY A 1 167 ? 2.618 -5.412 -10.207 1.00 98.69 167 GLY A O 1
ATOM 1244 N N . PRO A 1 168 ? 3.004 -4.672 -8.102 1.00 98.75 168 PRO A N 1
ATOM 1245 C CA . PRO A 1 168 ? 4.387 -4.297 -8.346 1.00 98.75 168 PRO A CA 1
ATOM 1246 C C . PRO A 1 168 ? 5.232 -5.509 -8.746 1.00 98.75 168 PRO A C 1
ATOM 1248 O O . PRO A 1 168 ? 5.306 -6.491 -8.009 1.00 98.75 168 PRO A O 1
ATOM 1251 N N . ALA A 1 169 ? 5.917 -5.422 -9.885 1.00 98.62 169 ALA A N 1
ATOM 1252 C CA . ALA A 1 169 ? 6.967 -6.374 -10.231 1.00 98.62 169 ALA A CA 1
ATOM 1253 C C . ALA A 1 169 ? 8.256 -5.954 -9.513 1.00 98.62 169 ALA A C 1
ATOM 1255 O O . ALA A 1 169 ? 8.805 -4.890 -9.801 1.00 98.62 169 ALA A O 1
ATOM 1256 N N . TRP A 1 170 ? 8.705 -6.755 -8.547 1.00 98.75 170 TRP A N 1
ATOM 1257 C CA . TRP A 1 170 ? 9.811 -6.414 -7.651 1.00 98.75 170 TRP A CA 1
ATOM 1258 C C . TRP A 1 170 ? 11.046 -7.266 -7.935 1.00 98.75 170 TRP A C 1
ATOM 1260 O O . TRP A 1 170 ? 10.938 -8.482 -8.090 1.00 98.75 170 TRP A O 1
ATOM 1270 N N . ALA A 1 171 ? 12.221 -6.638 -7.962 1.00 98.56 171 ALA A N 1
ATOM 1271 C CA . ALA A 1 171 ? 13.494 -7.339 -8.011 1.00 98.56 171 ALA A CA 1
ATOM 1272 C C . ALA A 1 171 ? 14.588 -6.576 -7.253 1.00 98.56 171 ALA A C 1
ATOM 1274 O O . ALA A 1 171 ? 14.635 -5.343 -7.253 1.00 98.56 171 ALA A O 1
ATOM 1275 N N . ASN A 1 172 ? 15.503 -7.334 -6.659 1.00 98.69 172 ASN A N 1
ATOM 1276 C CA . ASN A 1 172 ? 16.746 -6.849 -6.076 1.00 98.69 172 ASN A CA 1
ATOM 1277 C C . ASN A 1 172 ? 17.902 -7.498 -6.837 1.00 98.69 172 ASN A C 1
ATOM 1279 O O . ASN A 1 172 ? 17.951 -8.722 -6.933 1.00 98.69 172 ASN A O 1
ATOM 1283 N N . SER A 1 173 ? 18.764 -6.664 -7.421 1.00 98.44 173 SER A N 1
ATOM 1284 C CA . SER A 1 173 ? 20.016 -7.109 -8.036 1.00 98.44 173 SER A CA 1
ATOM 1285 C C . SER A 1 173 ? 21.085 -7.178 -6.945 1.00 98.44 173 SER A C 1
ATOM 1287 O O . SER A 1 173 ? 21.079 -8.113 -6.145 1.00 98.44 173 SER A O 1
ATOM 1289 N N . LEU A 1 174 ? 21.943 -6.165 -6.837 1.00 98.44 174 LEU A N 1
ATOM 1290 C CA . LEU A 1 174 ? 22.965 -6.057 -5.809 1.00 98.44 174 LEU A CA 1
ATOM 1291 C C . LEU A 1 174 ? 22.800 -4.758 -5.013 1.00 98.44 174 LEU A C 1
ATOM 1293 O O . LEU A 1 174 ? 21.793 -4.043 -5.087 1.00 98.44 174 LEU A O 1
ATOM 1297 N N . PHE A 1 175 ? 23.776 -4.492 -4.152 1.00 98.44 175 PHE A N 1
ATOM 1298 C CA . PHE A 1 175 ? 23.772 -3.297 -3.326 1.00 98.44 175 PHE A CA 1
ATOM 1299 C C . PHE A 1 175 ? 24.176 -2.060 -4.136 1.00 98.44 175 PHE A C 1
ATOM 1301 O O . PHE A 1 175 ? 23.596 -0.987 -3.986 1.00 98.44 175 PHE A O 1
ATOM 1308 N N . GLU A 1 176 ? 25.163 -2.239 -5.002 1.00 98.31 176 GLU A N 1
ATOM 1309 C CA . GLU A 1 176 ? 25.912 -1.203 -5.695 1.00 98.31 176 GLU A CA 1
ATOM 1310 C C . GLU A 1 176 ? 25.368 -0.840 -7.084 1.00 98.31 176 GLU A C 1
ATOM 1312 O O . GLU A 1 176 ? 25.778 0.184 -7.616 1.00 98.31 176 GLU A O 1
ATOM 1317 N N . ASP A 1 177 ? 24.455 -1.635 -7.658 1.00 98.31 177 ASP A N 1
ATOM 1318 C CA . ASP A 1 177 ? 24.033 -1.535 -9.069 1.00 98.31 177 ASP A CA 1
ATOM 1319 C C . ASP A 1 177 ? 22.550 -1.169 -9.267 1.00 98.31 177 ASP A C 1
ATOM 1321 O O . ASP A 1 177 ? 21.993 -1.304 -10.360 1.00 98.31 177 ASP A O 1
ATOM 1325 N N . ASN A 1 178 ? 21.857 -0.742 -8.207 1.00 98.75 178 ASN A N 1
ATOM 1326 C CA . ASN A 1 178 ? 20.401 -0.597 -8.240 1.00 98.75 178 ASN A CA 1
ATOM 1327 C C . ASN A 1 178 ? 19.902 0.405 -9.296 1.00 98.75 178 ASN A C 1
ATOM 1329 O O . ASN A 1 178 ? 18.829 0.225 -9.879 1.00 98.75 178 ASN A O 1
ATOM 1333 N N . ALA A 1 179 ? 20.650 1.488 -9.520 1.00 98.62 179 ALA A N 1
ATOM 1334 C CA . ALA A 1 179 ? 20.253 2.524 -10.468 1.00 98.62 179 ALA A CA 1
ATOM 1335 C C . ALA A 1 179 ? 20.374 2.019 -11.912 1.00 98.62 179 ALA A C 1
ATOM 1337 O O . ALA A 1 179 ? 19.462 2.202 -12.718 1.00 98.62 179 ALA A O 1
ATOM 1338 N N . GLU A 1 180 ? 21.472 1.339 -12.218 1.00 98.69 180 GLU A N 1
ATOM 1339 C CA . GLU A 1 180 ? 21.780 0.713 -13.497 1.00 98.69 180 GLU A CA 1
ATOM 1340 C C . GLU A 1 180 ? 20.820 -0.444 -13.784 1.00 98.69 180 GLU A C 1
ATOM 1342 O O . GLU A 1 180 ? 20.334 -0.586 -14.908 1.00 98.69 180 GLU A O 1
ATOM 1347 N N . PHE A 1 181 ? 20.463 -1.219 -12.757 1.00 98.81 181 PHE A N 1
ATOM 1348 C CA . PHE A 1 181 ? 19.450 -2.264 -12.848 1.00 98.81 181 PHE A CA 1
ATOM 1349 C C . PHE A 1 181 ? 18.075 -1.686 -13.213 1.00 98.81 181 PHE A C 1
ATOM 1351 O O . PHE A 1 181 ? 17.426 -2.149 -14.156 1.00 98.81 181 PHE A O 1
ATOM 1358 N N . GLY A 1 182 ? 17.656 -0.609 -12.539 1.00 98.69 182 GLY A N 1
ATOM 1359 C CA . GLY A 1 182 ? 16.434 0.125 -12.877 1.00 98.69 182 GLY A CA 1
ATOM 1360 C C . GLY A 1 182 ? 16.470 0.763 -14.272 1.00 98.69 182 GLY A C 1
ATOM 1361 O O . GLY A 1 182 ? 15.464 0.747 -14.986 1.00 98.69 182 GLY A O 1
ATOM 1362 N N . LEU A 1 183 ? 17.629 1.272 -14.703 1.00 98.75 183 LEU A N 1
ATOM 1363 C CA . LEU A 1 183 ? 17.834 1.769 -16.065 1.00 98.75 183 LEU A CA 1
ATOM 1364 C C . LEU A 1 183 ? 17.634 0.648 -17.095 1.00 98.75 183 LEU A C 1
ATOM 1366 O O . LEU A 1 183 ? 16.945 0.855 -18.094 1.00 98.75 183 LEU A O 1
ATOM 1370 N N . GLY A 1 184 ? 18.165 -0.547 -16.829 1.00 98.81 184 GLY A N 1
ATOM 1371 C CA . GLY A 1 184 ? 17.960 -1.733 -17.660 1.00 98.81 184 GLY A CA 1
ATOM 1372 C C . GLY A 1 184 ? 16.482 -2.112 -17.799 1.00 98.81 184 GLY A C 1
ATOM 1373 O O . GLY A 1 184 ? 16.008 -2.317 -18.917 1.00 98.81 184 GLY A O 1
ATOM 1374 N N . MET A 1 185 ? 15.724 -2.120 -16.693 1.00 98.62 185 MET A N 1
ATOM 1375 C CA . MET A 1 185 ? 14.269 -2.345 -16.732 1.00 98.62 185 MET A CA 1
ATOM 1376 C C . MET A 1 185 ? 13.549 -1.316 -17.611 1.00 98.62 185 MET A C 1
ATOM 1378 O O . MET A 1 185 ? 12.650 -1.667 -18.376 1.00 98.62 185 MET A O 1
ATOM 1382 N N . MET A 1 186 ? 13.944 -0.044 -17.513 1.00 98.50 186 MET A N 1
ATOM 1383 C CA . MET A 1 186 ? 13.354 1.049 -18.285 1.00 98.50 186 MET A CA 1
ATOM 1384 C C . MET A 1 186 ? 13.620 0.884 -19.787 1.00 98.50 186 MET A C 1
ATOM 1386 O O . MET A 1 186 ? 12.672 0.919 -20.574 1.00 98.50 186 MET A O 1
ATOM 1390 N N . LEU A 1 187 ? 14.873 0.629 -20.176 1.00 98.75 187 LEU A N 1
ATOM 1391 C CA . LEU A 1 187 ? 15.258 0.401 -21.573 1.00 98.75 187 LEU A CA 1
ATOM 1392 C C . LEU A 1 187 ? 14.563 -0.837 -22.156 1.00 98.75 187 LEU A C 1
ATOM 1394 O O . LEU A 1 187 ? 14.015 -0.775 -23.256 1.00 98.75 187 LEU A O 1
ATOM 1398 N N . GLY A 1 188 ? 14.517 -1.941 -21.403 1.00 98.50 188 GLY A N 1
ATOM 1399 C CA . GLY A 1 188 ? 13.805 -3.155 -21.811 1.00 98.50 188 GLY A CA 1
ATOM 1400 C C . GLY A 1 188 ? 12.306 -2.910 -22.005 1.00 98.50 188 GLY A C 1
ATOM 1401 O O . GLY A 1 188 ? 11.738 -3.289 -23.029 1.00 98.50 188 GLY A O 1
ATOM 1402 N N . GLY A 1 189 ? 11.670 -2.201 -21.068 1.00 97.94 189 GLY A N 1
ATOM 1403 C CA . GLY A 1 189 ? 10.265 -1.812 -21.181 1.00 97.94 189 GLY A CA 1
ATOM 1404 C C . GLY A 1 189 ? 9.987 -0.903 -22.383 1.00 97.94 189 GLY A C 1
ATOM 1405 O O . GLY A 1 189 ? 8.971 -1.071 -23.056 1.00 97.94 189 GLY A O 1
ATOM 1406 N N . GLN A 1 190 ? 10.884 0.037 -22.693 1.00 98.50 190 GLN A N 1
ATOM 1407 C CA . GLN A 1 190 ? 10.776 0.877 -23.889 1.00 98.50 190 GLN A CA 1
ATOM 1408 C C . GLN A 1 190 ? 10.888 0.060 -25.176 1.00 98.50 190 GLN A C 1
ATOM 1410 O O . GLN A 1 190 ? 10.053 0.236 -26.059 1.00 98.50 190 GLN A O 1
ATOM 1415 N N . ALA A 1 191 ? 11.856 -0.854 -25.263 1.00 98.69 191 ALA A N 1
ATOM 1416 C CA . ALA A 1 191 ? 12.042 -1.706 -26.435 1.00 98.69 191 ALA A CA 1
ATOM 1417 C C . ALA A 1 191 ? 10.799 -2.566 -26.721 1.00 98.69 191 ALA A C 1
ATOM 1419 O O . ALA A 1 191 ? 10.305 -2.577 -27.845 1.00 98.69 191 ALA A O 1
ATOM 1420 N N . VAL A 1 192 ? 10.228 -3.207 -25.692 1.00 98.50 192 VAL A N 1
ATOM 1421 C CA . VAL A 1 192 ? 8.989 -3.995 -25.833 1.00 98.50 192 VAL A CA 1
ATOM 1422 C C . VAL A 1 192 ? 7.821 -3.120 -26.295 1.00 98.50 192 VAL A C 1
ATOM 1424 O O . VAL A 1 192 ? 7.064 -3.510 -27.180 1.00 98.50 192 VAL A O 1
ATOM 1427 N N . ARG A 1 193 ? 7.665 -1.918 -25.727 1.00 98.38 193 ARG A N 1
ATOM 1428 C CA . ARG A 1 193 ? 6.587 -1.000 -26.129 1.00 98.38 193 ARG A CA 1
ATOM 1429 C C . ARG A 1 193 ? 6.765 -0.468 -27.548 1.00 98.38 193 ARG A C 1
ATOM 1431 O O . ARG A 1 193 ? 5.757 -0.278 -28.224 1.00 98.38 193 ARG A O 1
ATOM 1438 N N . GLN A 1 194 ? 8.002 -0.234 -27.983 1.00 98.69 194 GLN A N 1
ATOM 1439 C CA . GLN A 1 194 ? 8.299 0.177 -29.352 1.00 98.69 194 GLN A CA 1
ATOM 1440 C C . GLN A 1 194 ? 7.939 -0.935 -30.336 1.00 98.69 194 GLN A C 1
ATOM 1442 O O . GLN A 1 194 ? 7.211 -0.667 -31.283 1.00 98.69 194 GLN A O 1
A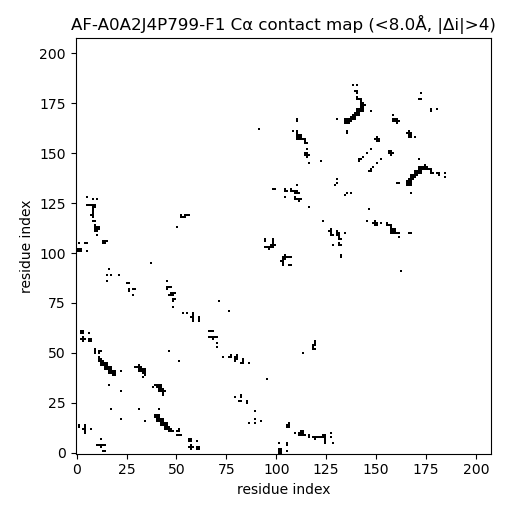TOM 1447 N N . GLN A 1 195 ? 8.331 -2.181 -30.048 1.00 98.69 195 GLN A N 1
ATOM 1448 C CA . GLN A 1 195 ? 7.962 -3.329 -30.878 1.00 98.69 195 GLN A CA 1
ATOM 1449 C C . GLN A 1 195 ? 6.441 -3.439 -31.043 1.00 98.69 195 GLN A C 1
ATOM 1451 O O . GLN A 1 195 ? 5.949 -3.559 -32.158 1.00 98.69 195 GLN A O 1
ATOM 1456 N N . ILE A 1 196 ? 5.682 -3.314 -29.948 1.00 98.56 196 ILE A N 1
ATOM 1457 C CA . ILE A 1 196 ? 4.213 -3.336 -30.009 1.00 98.56 196 ILE A CA 1
ATOM 1458 C C . ILE A 1 196 ? 3.679 -2.191 -30.884 1.00 98.56 196 ILE A C 1
ATOM 1460 O O . ILE A 1 196 ? 2.749 -2.396 -31.658 1.00 98.56 196 ILE A O 1
ATOM 1464 N N . ALA A 1 197 ? 4.230 -0.980 -30.767 1.00 98.50 197 ALA A N 1
ATOM 1465 C CA . ALA A 1 197 ? 3.795 0.158 -31.577 1.00 98.50 197 ALA A CA 1
ATOM 1466 C C . ALA A 1 197 ? 4.077 -0.049 -33.077 1.00 98.50 197 ALA A C 1
ATOM 1468 O O . ALA A 1 197 ? 3.231 0.283 -33.914 1.00 98.50 197 ALA A O 1
ATOM 1469 N N . ASP A 1 198 ? 5.229 -0.631 -33.407 1.00 98.50 198 ASP A N 1
ATOM 1470 C CA . ASP A 1 198 ? 5.613 -0.963 -34.778 1.00 98.50 198 ASP A CA 1
ATOM 1471 C C . ASP A 1 198 ? 4.693 -2.054 -35.350 1.00 98.50 198 ASP A C 1
ATOM 1473 O O . ASP A 1 198 ? 4.157 -1.891 -36.448 1.00 98.50 198 ASP A O 1
ATOM 1477 N N . AS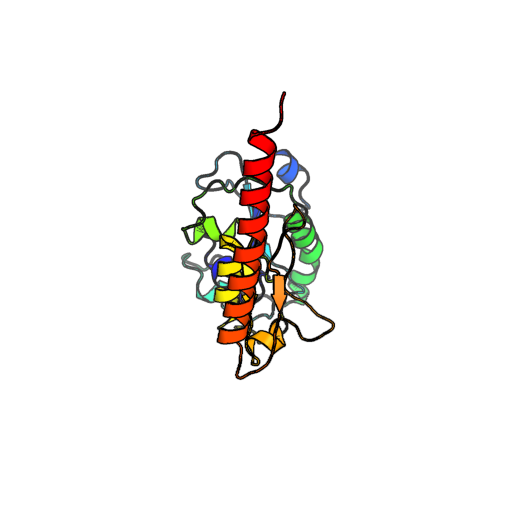P A 1 199 ? 4.406 -3.101 -34.570 1.00 98.44 199 ASP A N 1
ATOM 1478 C CA . ASP A 1 199 ? 3.477 -4.175 -34.943 1.00 98.44 199 ASP A CA 1
ATOM 1479 C C . ASP A 1 199 ? 2.060 -3.636 -35.195 1.00 98.44 199 ASP A C 1
ATOM 1481 O O . ASP A 1 199 ? 1.413 -4.003 -36.178 1.00 98.44 199 ASP A O 1
ATOM 1485 N N . MET A 1 200 ? 1.571 -2.722 -34.346 1.00 98.19 200 MET A N 1
ATOM 1486 C CA . MET A 1 200 ? 0.271 -2.069 -34.549 1.00 98.19 200 MET A CA 1
ATOM 1487 C C . MET A 1 200 ? 0.261 -1.203 -35.813 1.00 98.19 200 MET A C 1
ATOM 1489 O O . MET A 1 200 ? -0.728 -1.192 -36.543 1.00 98.19 200 MET A O 1
ATOM 1493 N N . THR A 1 201 ? 1.360 -0.504 -36.102 1.00 98.12 201 THR A N 1
ATOM 1494 C CA . THR A 1 201 ? 1.494 0.304 -37.323 1.00 98.12 201 THR A CA 1
ATOM 1495 C C . THR A 1 201 ? 1.469 -0.578 -38.569 1.00 98.12 201 THR A C 1
ATOM 1497 O O . THR A 1 201 ? 0.774 -0.260 -39.533 1.00 98.12 201 THR A O 1
ATOM 1500 N N . ALA A 1 202 ? 2.166 -1.716 -38.537 1.00 97.88 202 ALA A N 1
ATOM 1501 C CA . ALA A 1 202 ? 2.138 -2.697 -39.615 1.00 97.88 202 ALA A CA 1
ATOM 1502 C C . ALA A 1 202 ? 0.737 -3.304 -39.803 1.00 97.88 202 ALA A C 1
ATOM 1504 O O . ALA A 1 202 ? 0.274 -3.440 -40.935 1.00 97.88 202 ALA A O 1
ATOM 1505 N N . ALA A 1 203 ? 0.030 -3.609 -38.709 1.00 97.56 203 ALA A N 1
ATOM 1506 C CA . ALA A 1 203 ? -1.324 -4.159 -38.757 1.00 97.56 203 ALA A CA 1
ATOM 1507 C C . ALA A 1 203 ? -2.332 -3.204 -39.419 1.00 97.56 203 ALA A C 1
ATOM 1509 O O . ALA A 1 203 ? -3.199 -3.655 -40.162 1.00 97.56 203 ALA A O 1
ATOM 1510 N N . LEU A 1 204 ? -2.196 -1.889 -39.212 1.00 97.19 204 LEU A N 1
ATOM 1511 C CA . LEU A 1 204 ? -3.050 -0.879 -39.853 1.00 97.19 204 LEU A CA 1
ATOM 1512 C C . LEU A 1 204 ? -2.872 -0.798 -41.377 1.00 97.19 204 LEU A C 1
ATOM 1514 O O . LEU A 1 204 ? -3.751 -0.280 -42.061 1.00 97.19 204 LEU A O 1
ATOM 1518 N N . ALA A 1 205 ? -1.748 -1.283 -41.910 1.00 95.69 205 ALA A N 1
ATOM 1519 C CA . ALA A 1 205 ? -1.490 -1.321 -43.347 1.00 95.69 205 ALA A CA 1
ATOM 1520 C C . ALA A 1 205 ? -2.040 -2.587 -44.030 1.00 95.69 205 ALA A C 1
ATOM 1522 O O . ALA A 1 205 ? -1.963 -2.700 -45.256 1.00 95.69 205 ALA A O 1
ATOM 1523 N N . LEU A 1 206 ? -2.576 -3.547 -43.265 1.00 94.94 206 LEU A N 1
ATOM 1524 C CA . LEU A 1 206 ? -3.183 -4.751 -43.822 1.00 94.94 206 LEU A CA 1
ATOM 1525 C C . LEU A 1 206 ? -4.535 -4.419 -44.479 1.00 94.94 206 LEU A C 1
ATOM 1527 O O . LEU A 1 206 ? -5.281 -3.585 -43.962 1.00 94.94 206 LEU A O 1
ATOM 1531 N N . PRO A 1 207 ? -4.875 -5.059 -45.613 1.00 89.88 207 PRO A N 1
ATOM 1532 C CA . PRO A 1 207 ? -6.198 -4.919 -46.207 1.00 89.88 207 PRO A CA 1
ATOM 1533 C C . PRO A 1 207 ? -7.275 -5.439 -45.242 1.00 89.88 207 PRO A C 1
ATOM 1535 O O . PRO A 1 207 ? -7.079 -6.468 -44.594 1.00 89.88 207 PRO A O 1
ATOM 1538 N N . VAL A 1 208 ? -8.391 -4.706 -45.164 1.00 77.25 208 VAL A N 1
ATOM 1539 C CA . VAL A 1 208 ? -9.585 -5.055 -44.371 1.00 77.25 208 VAL A CA 1
ATOM 1540 C C . VAL A 1 208 ? -10.417 -6.110 -45.086 1.00 77.25 208 VAL A C 1
ATOM 1542 O O . VAL A 1 208 ? -10.616 -5.954 -46.313 1.00 77.25 208 VAL A O 1
#